Protein AF-A0A2D5AZ85-F1 (afdb_monomer_lite)

pLDDT: mean 84.06, std 20.43, range [27.41, 98.31]

Sequence (233 aa):
MQKIPPALLVLLTIPAAFAKGSVDSAAEDTGILSADHSAYEAVSLAELRRDPGRRLGKRVRFVVQIRSVLEEWNPYLTRFGPGDWLGIEAWPDENYTWNKRVFDNPHSRLFVRRGSRAEFALHKTERYRRFEIHGVTREFFLGEPWIEIENAVALESAVDEGTILHVGRAFSLLRDGRVELAIDQLERAKAAPLPVHARMELERHIVECHHLRDEQEHKRTTGARVSEIRRRL

Structure (mmCIF, N/CA/C/O backbone):
data_AF-A0A2D5AZ85-F1
#
_entry.id   AF-A0A2D5AZ85-F1
#
loop_
_atom_site.group_PDB
_atom_site.id
_atom_site.type_symbol
_atom_site.label_atom_id
_atom_site.label_alt_id
_atom_site.label_comp_id
_atom_site.label_asym_id
_atom_site.label_entity_id
_atom_site.label_seq_id
_atom_site.pdbx_PDB_ins_code
_atom_site.Cartn_x
_atom_site.Cartn_y
_atom_site.Cartn_z
_atom_site.occupancy
_atom_site.B_iso_or_equiv
_atom_site.auth_seq_id
_atom_site.auth_comp_id
_atom_site.auth_asym_id
_atom_site.auth_atom_id
_atom_site.pdbx_PDB_model_num
ATOM 1 N N . MET A 1 1 ? -8.644 75.443 -15.618 1.00 42.12 1 MET A N 1
ATOM 2 C CA . MET A 1 1 ? -8.921 74.357 -14.650 1.00 42.12 1 MET A CA 1
ATOM 3 C C . MET A 1 1 ? -7.974 73.206 -14.991 1.00 42.12 1 MET A C 1
ATOM 5 O O . MET A 1 1 ? -8.106 72.651 -16.069 1.00 42.12 1 MET A O 1
ATOM 9 N N . GLN A 1 2 ? -6.767 73.230 -14.396 1.00 42.72 2 GLN A N 1
ATOM 10 C CA . GLN A 1 2 ? -6.256 72.255 -13.394 1.00 42.72 2 GLN A CA 1
ATOM 11 C C . GLN A 1 2 ? -6.151 70.836 -13.993 1.00 42.72 2 GLN A C 1
ATOM 13 O O . GLN A 1 2 ? -7.181 70.226 -14.222 1.00 42.72 2 GLN A O 1
ATOM 18 N N . LYS A 1 3 ? -4.999 70.257 -14.387 1.00 39.59 3 LYS A N 1
ATOM 19 C CA . LYS A 1 3 ? -3.594 70.269 -13.901 1.00 39.59 3 LYS A CA 1
ATOM 20 C C . LYS A 1 3 ? -3.444 69.911 -12.411 1.00 39.59 3 LYS A C 1
ATOM 22 O O . LYS A 1 3 ? -3.583 70.807 -11.588 1.00 39.59 3 LYS A O 1
ATOM 27 N N . ILE A 1 4 ? -3.081 68.651 -12.118 1.00 37.56 4 ILE A N 1
ATOM 28 C CA . ILE A 1 4 ? -1.874 68.165 -11.385 1.00 37.56 4 ILE A CA 1
ATOM 29 C C . ILE A 1 4 ? -2.086 66.698 -10.888 1.00 37.56 4 ILE A C 1
ATOM 31 O O . ILE A 1 4 ? -3.227 66.335 -10.621 1.00 37.56 4 ILE A O 1
ATOM 35 N N . PRO A 1 5 ? -1.020 65.856 -10.835 1.00 54.84 5 PRO A N 1
ATOM 36 C CA . PRO A 1 5 ? -0.988 64.388 -10.615 1.00 54.84 5 PRO A CA 1
ATOM 37 C C . PRO A 1 5 ? -0.584 64.101 -9.130 1.00 54.84 5 PRO A C 1
ATOM 39 O O . PRO A 1 5 ? -1.016 64.919 -8.317 1.00 54.84 5 PRO A O 1
ATOM 42 N N . PRO A 1 6 ? 0.261 63.128 -8.670 1.00 49.62 6 PRO A N 1
ATOM 43 C CA . PRO A 1 6 ? 0.879 61.888 -9.207 1.00 49.62 6 PRO A CA 1
ATOM 44 C C . PRO A 1 6 ? 0.938 60.693 -8.191 1.00 49.62 6 PRO A C 1
ATOM 46 O O . PRO A 1 6 ? 0.379 60.761 -7.104 1.00 49.62 6 PRO A O 1
ATOM 49 N N . ALA A 1 7 ? 1.750 59.673 -8.532 1.00 34.34 7 ALA A N 1
ATOM 50 C CA . ALA A 1 7 ? 2.526 58.800 -7.624 1.00 34.34 7 ALA A CA 1
ATOM 51 C C . ALA A 1 7 ? 1.758 57.652 -6.917 1.00 34.34 7 ALA A C 1
ATOM 53 O O . ALA A 1 7 ? 0.583 57.765 -6.623 1.00 34.34 7 ALA A O 1
ATOM 54 N N . LEU A 1 8 ? 2.331 56.478 -6.636 1.00 37.34 8 LEU A N 1
ATOM 55 C CA . LEU A 1 8 ? 3.707 56.185 -6.253 1.00 37.34 8 LEU A CA 1
ATOM 56 C C . LEU A 1 8 ? 4.025 54.711 -6.588 1.00 37.34 8 LEU A C 1
ATOM 58 O O . LEU A 1 8 ? 3.346 53.792 -6.136 1.00 37.34 8 LEU A O 1
ATOM 62 N N . LEU A 1 9 ? 5.072 54.508 -7.385 1.00 35.28 9 LEU A N 1
ATOM 63 C CA . LEU A 1 9 ? 5.774 53.242 -7.567 1.00 35.28 9 LEU A CA 1
ATOM 64 C C . LEU A 1 9 ? 6.680 53.055 -6.340 1.00 35.28 9 LEU A C 1
ATOM 66 O O . LEU A 1 9 ? 7.546 53.896 -6.104 1.00 35.28 9 LEU A O 1
ATOM 70 N N . VAL A 1 10 ? 6.502 51.982 -5.570 1.00 35.38 10 VAL A N 1
ATOM 71 C CA . VAL A 1 10 ? 7.470 51.580 -4.539 1.00 35.38 10 VAL A CA 1
ATOM 72 C C . VAL A 1 10 ? 8.050 50.231 -4.939 1.00 35.38 10 VAL A C 1
ATOM 74 O O . VAL A 1 10 ? 7.436 49.184 -4.751 1.00 35.38 10 VAL A O 1
ATOM 77 N N . LEU A 1 11 ? 9.254 50.288 -5.516 1.00 33.12 11 LEU A N 1
ATOM 78 C CA . LEU A 1 11 ? 10.216 49.197 -5.453 1.00 33.12 11 LEU A CA 1
ATOM 79 C C . LEU A 1 11 ? 10.661 49.060 -3.994 1.00 33.12 11 LEU A C 1
ATOM 81 O O . LEU A 1 11 ? 11.237 49.995 -3.440 1.00 33.12 11 LEU A O 1
ATOM 85 N N . LEU A 1 12 ? 10.454 47.889 -3.401 1.00 29.67 12 LEU A N 1
ATOM 86 C CA . LEU A 1 12 ? 11.193 47.476 -2.214 1.00 29.67 12 LEU A CA 1
ATOM 87 C C . LEU A 1 12 ? 12.225 46.428 -2.627 1.00 29.67 12 LEU A C 1
ATOM 89 O O . LEU A 1 12 ? 11.936 45.252 -2.820 1.00 29.67 12 LEU A O 1
ATOM 93 N N . THR A 1 13 ? 13.448 46.920 -2.794 1.00 31.77 13 THR A N 1
ATOM 94 C CA . THR A 1 13 ? 14.704 46.174 -2.714 1.00 31.77 13 THR A CA 1
ATOM 95 C C . THR A 1 13 ? 14.758 45.374 -1.415 1.00 31.77 13 THR A C 1
ATOM 97 O O . THR A 1 13 ? 14.710 45.955 -0.333 1.00 31.77 13 THR A O 1
ATOM 100 N N . ILE A 1 14 ? 14.912 44.054 -1.520 1.00 36.03 14 ILE A N 1
ATOM 101 C CA . ILE A 1 14 ? 15.299 43.194 -0.399 1.00 36.03 14 ILE A CA 1
ATOM 102 C C . ILE A 1 14 ? 16.835 43.175 -0.352 1.00 36.03 14 ILE A C 1
ATOM 104 O O . ILE A 1 14 ? 17.452 42.743 -1.328 1.00 36.03 14 ILE A O 1
ATOM 108 N N . PRO A 1 15 ? 17.485 43.633 0.732 1.00 34.94 15 PRO A N 1
ATOM 109 C CA . PRO A 1 15 ? 18.910 43.413 0.912 1.00 34.94 15 PRO A CA 1
ATOM 110 C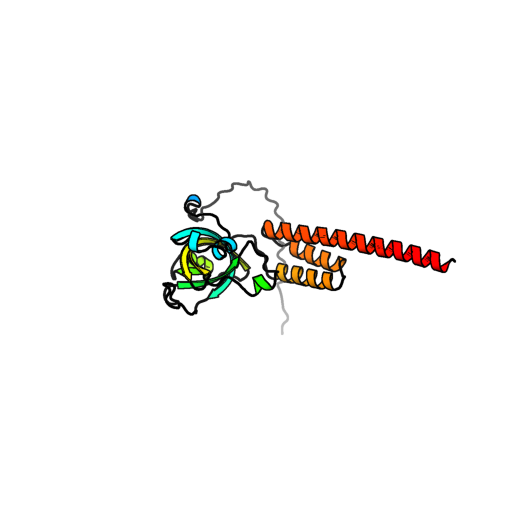 C . PRO A 1 15 ? 19.184 41.948 1.271 1.00 34.94 15 PRO A C 1
ATOM 112 O O . PRO A 1 15 ? 18.570 41.378 2.174 1.00 34.94 15 PRO A O 1
ATOM 115 N N . ALA A 1 16 ? 20.158 41.357 0.581 1.00 37.31 16 ALA A N 1
ATOM 116 C CA . ALA A 1 16 ? 20.827 40.145 1.022 1.00 37.31 16 ALA A CA 1
ATOM 117 C C . ALA A 1 16 ? 21.626 40.459 2.296 1.00 37.31 16 ALA A C 1
ATOM 119 O O . ALA A 1 16 ? 22.606 41.202 2.252 1.00 37.31 16 ALA A O 1
ATOM 120 N N . ALA A 1 17 ? 21.216 39.883 3.424 1.00 33.41 17 ALA A N 1
ATOM 121 C CA . ALA A 1 17 ? 22.013 39.845 4.641 1.00 33.41 17 ALA A CA 1
ATOM 122 C C . ALA A 1 17 ? 22.381 38.388 4.933 1.00 33.41 17 ALA A C 1
ATOM 124 O O . ALA A 1 17 ? 21.582 37.599 5.429 1.00 33.41 17 ALA A O 1
ATOM 125 N N . PHE A 1 18 ? 23.619 38.044 4.582 1.00 34.41 18 PHE A N 1
ATOM 126 C CA . PHE A 1 18 ? 24.328 36.886 5.108 1.00 34.41 18 PHE A CA 1
ATOM 127 C C . PHE A 1 18 ? 24.492 37.089 6.621 1.00 34.41 18 PHE A C 1
ATOM 129 O O . PHE A 1 18 ? 25.240 37.967 7.048 1.00 34.41 18 PHE A O 1
ATOM 136 N N . ALA A 1 19 ? 23.822 36.274 7.431 1.00 35.38 19 ALA A N 1
ATOM 137 C CA . ALA A 1 19 ? 24.095 36.166 8.857 1.00 35.38 19 ALA A CA 1
ATOM 138 C C . ALA A 1 19 ? 24.435 34.708 9.179 1.00 35.38 19 ALA A C 1
ATOM 140 O O . ALA A 1 19 ? 23.575 33.831 9.184 1.00 35.38 19 ALA A O 1
ATOM 141 N N . LYS A 1 20 ? 25.726 34.461 9.427 1.00 33.12 20 LYS A N 1
ATOM 142 C CA . LYS A 1 20 ? 26.209 33.305 10.188 1.00 33.12 20 LYS A CA 1
ATOM 143 C C . LYS A 1 20 ? 25.577 33.380 11.579 1.00 33.12 20 LYS A C 1
ATOM 145 O O . LYS A 1 20 ? 25.858 34.323 12.312 1.00 33.12 20 LYS A O 1
ATOM 150 N N . GLY A 1 21 ? 24.764 32.394 11.933 1.00 28.27 21 GLY A N 1
ATOM 151 C CA . GLY A 1 21 ? 24.168 32.262 13.256 1.00 28.27 21 GLY A CA 1
ATOM 152 C C . GLY A 1 21 ? 24.187 30.804 13.680 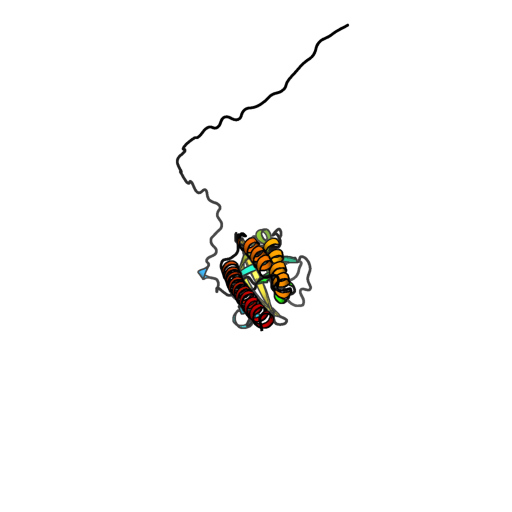1.00 28.27 21 GLY A C 1
ATOM 153 O O . GLY A 1 21 ? 23.631 29.958 12.992 1.00 28.27 21 GLY A O 1
ATOM 154 N N . SER A 1 22 ? 24.914 30.562 14.765 1.00 27.92 22 SER A N 1
ATOM 155 C CA . SER A 1 22 ? 25.115 29.323 15.515 1.00 27.92 22 SER A CA 1
ATOM 156 C C . SER A 1 22 ? 23.924 28.358 15.521 1.00 27.92 22 SER A C 1
ATOM 158 O O . SER A 1 22 ? 22.784 28.757 15.746 1.00 27.92 22 SER A O 1
ATOM 160 N N . VAL A 1 23 ? 24.224 27.075 15.324 1.00 33.31 23 VAL A N 1
ATOM 161 C CA . VAL A 1 23 ? 23.286 25.960 15.464 1.00 33.31 23 VAL A CA 1
ATOM 162 C C . VAL A 1 23 ? 23.158 25.637 16.951 1.00 33.31 23 VAL A C 1
ATOM 164 O O . VAL A 1 23 ? 23.832 24.743 17.448 1.00 33.31 23 VAL A O 1
ATOM 167 N N . ASP A 1 24 ? 22.299 26.363 17.660 1.00 27.41 24 ASP A N 1
ATOM 168 C CA . ASP A 1 24 ? 21.770 25.901 18.944 1.00 27.41 24 ASP A CA 1
ATOM 169 C C . ASP A 1 24 ? 20.403 25.267 18.682 1.00 27.41 24 ASP A C 1
ATOM 171 O O . ASP A 1 24 ? 19.358 25.914 18.644 1.00 27.41 24 ASP A O 1
ATOM 175 N N . SER A 1 25 ? 20.450 23.962 18.411 1.00 33.12 25 SER A N 1
ATOM 176 C CA . SER A 1 25 ? 19.293 23.084 18.260 1.00 33.12 25 SER A CA 1
ATOM 177 C C . SER A 1 25 ? 18.636 22.860 19.624 1.00 33.12 25 SER A C 1
ATOM 179 O O . SER A 1 25 ? 18.828 21.822 20.258 1.00 33.12 25 SER A O 1
ATOM 181 N N . ALA A 1 26 ? 17.834 23.825 20.068 1.00 31.34 26 ALA A N 1
ATOM 182 C CA . ALA A 1 26 ? 16.802 23.586 21.065 1.00 31.34 26 ALA A CA 1
ATOM 183 C C . ALA A 1 26 ? 15.645 22.841 20.380 1.00 31.34 26 ALA A C 1
ATOM 185 O O . ALA A 1 26 ? 14.775 23.435 19.747 1.00 31.34 26 ALA A O 1
ATOM 186 N N . ALA A 1 27 ? 15.691 21.512 20.457 1.00 33.84 27 ALA A N 1
ATOM 187 C CA . ALA A 1 27 ? 14.576 20.648 20.113 1.00 33.84 27 ALA A CA 1
ATOM 188 C C . ALA A 1 27 ? 13.484 20.807 21.182 1.00 33.84 27 ALA A C 1
ATOM 190 O O . ALA A 1 27 ? 13.527 20.162 22.229 1.00 33.84 27 ALA A O 1
ATOM 191 N N . GLU A 1 28 ? 12.521 21.690 20.926 1.00 36.16 28 GLU A N 1
ATOM 192 C CA . GLU A 1 28 ? 11.267 21.742 21.677 1.00 36.16 28 GLU A CA 1
ATOM 193 C C . GLU A 1 28 ? 10.334 20.617 21.208 1.00 36.16 28 GLU A C 1
ATOM 195 O O . GLU A 1 28 ? 9.716 20.657 20.146 1.00 36.16 28 GLU A O 1
ATOM 200 N N . ASP A 1 29 ? 10.333 19.559 22.015 1.00 39.34 29 ASP A N 1
ATOM 201 C CA . ASP A 1 29 ? 9.159 18.874 22.562 1.00 39.34 29 ASP A CA 1
ATOM 202 C C . ASP A 1 29 ? 7.846 18.950 21.754 1.00 39.34 29 ASP A C 1
ATOM 204 O O . ASP A 1 29 ? 7.000 19.826 21.928 1.00 39.34 29 ASP A O 1
ATOM 208 N N . THR A 1 30 ? 7.622 17.928 20.927 1.00 33.56 30 THR A N 1
ATOM 209 C CA . THR A 1 30 ? 6.271 17.435 20.632 1.00 33.56 30 THR A CA 1
ATOM 210 C C . THR A 1 30 ? 6.180 16.014 21.172 1.00 33.56 30 THR A C 1
ATOM 212 O O . THR A 1 30 ? 6.620 15.061 20.531 1.00 33.56 30 THR A O 1
ATOM 215 N N . GLY A 1 31 ? 5.634 15.874 22.381 1.00 33.84 31 GLY A N 1
ATOM 216 C CA . GLY A 1 31 ? 5.380 14.605 23.060 1.00 33.84 31 GLY A CA 1
ATOM 217 C C . GLY A 1 31 ? 4.502 13.636 22.259 1.00 33.84 31 GLY A C 1
ATOM 218 O O . GLY A 1 31 ? 3.300 13.493 22.495 1.00 33.84 31 GLY A O 1
ATOM 219 N N . ILE A 1 32 ? 5.120 12.904 21.336 1.00 43.59 32 ILE A N 1
ATOM 220 C CA . ILE A 1 32 ? 4.626 11.633 20.819 1.00 43.59 32 ILE A CA 1
ATOM 221 C C . ILE A 1 32 ? 5.199 10.578 21.762 1.00 43.59 32 ILE A C 1
ATOM 223 O O . ILE A 1 32 ? 6.365 10.210 21.656 1.00 43.59 32 I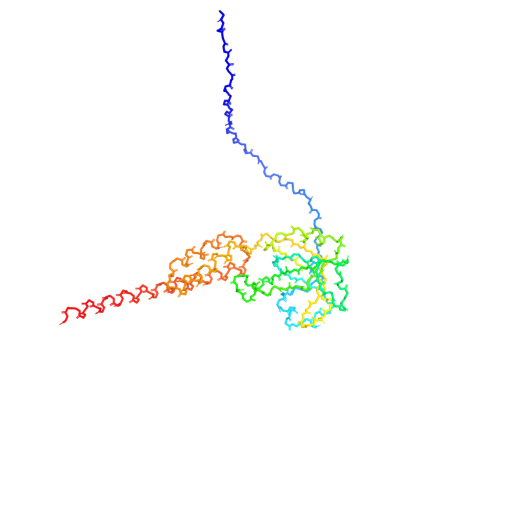LE A O 1
ATOM 227 N N . LEU A 1 33 ? 4.389 10.134 22.729 1.00 44.00 33 LEU A N 1
ATOM 228 C CA . LEU A 1 33 ? 4.695 8.969 23.561 1.00 44.00 33 LEU A CA 1
ATOM 229 C C . LEU A 1 33 ? 5.177 7.848 22.638 1.00 44.00 33 LEU A C 1
ATOM 231 O O . LEU A 1 33 ? 4.407 7.381 21.793 1.00 44.00 33 LEU A O 1
ATOM 235 N N . SER A 1 34 ? 6.442 7.445 22.774 1.00 49.41 34 SER A N 1
ATOM 236 C CA . SER A 1 34 ? 6.930 6.253 22.105 1.00 49.41 34 SER A CA 1
ATOM 237 C C . SER A 1 34 ? 6.077 5.101 22.620 1.00 49.41 34 SER A C 1
ATOM 239 O O . SER A 1 34 ? 6.125 4.734 23.793 1.00 49.41 34 SER A O 1
ATOM 241 N N . ALA A 1 35 ? 5.205 4.573 21.762 1.00 57.75 35 ALA A N 1
ATOM 242 C CA . ALA A 1 35 ? 4.565 3.306 22.057 1.00 57.75 35 ALA A CA 1
ATOM 243 C C . ALA A 1 35 ? 5.691 2.323 22.387 1.00 57.75 35 ALA A C 1
ATOM 245 O O . ALA A 1 35 ? 6.706 2.296 21.685 1.00 57.75 35 ALA A O 1
ATOM 246 N N . ASP A 1 36 ? 5.558 1.572 23.474 1.00 70.94 36 ASP A N 1
ATOM 247 C CA . ASP A 1 36 ? 6.534 0.548 23.809 1.00 70.94 36 ASP A CA 1
ATOM 248 C C . ASP A 1 36 ? 6.507 -0.513 22.701 1.00 70.94 36 ASP A C 1
ATOM 250 O O . ASP A 1 36 ? 5.647 -1.395 22.672 1.00 70.94 36 ASP A O 1
ATOM 254 N N . HIS A 1 37 ? 7.419 -0.382 21.733 1.00 75.00 37 HIS A N 1
ATOM 255 C CA . HIS A 1 37 ? 7.480 -1.242 20.554 1.00 75.00 37 HIS A CA 1
ATOM 256 C C . HIS A 1 37 ? 7.738 -2.701 20.951 1.00 75.00 37 HIS A C 1
ATOM 258 O O . HIS A 1 37 ? 7.438 -3.598 20.164 1.00 75.00 37 HIS A O 1
ATOM 264 N N . SER A 1 38 ? 8.263 -2.949 22.160 1.00 79.94 38 SER A N 1
ATOM 265 C CA . SER A 1 38 ? 8.507 -4.298 22.674 1.00 79.94 38 SER A CA 1
ATOM 266 C C . SER A 1 38 ? 7.215 -5.061 22.989 1.00 79.94 38 SER A C 1
ATOM 268 O O . SER A 1 38 ? 7.212 -6.291 22.961 1.00 79.94 38 SER A O 1
ATOM 270 N N . ALA A 1 39 ? 6.100 -4.354 23.204 1.00 89.25 39 ALA A N 1
ATOM 271 C CA . ALA A 1 39 ? 4.796 -4.957 23.472 1.00 89.25 39 ALA A CA 1
ATOM 272 C C . ALA A 1 39 ? 4.085 -5.492 22.212 1.00 89.25 39 ALA A C 1
ATOM 274 O O . ALA A 1 39 ? 3.037 -6.132 22.335 1.00 89.25 39 ALA A O 1
ATOM 275 N N . TYR A 1 40 ? 4.623 -5.228 21.014 1.00 93.50 40 TYR A N 1
ATOM 276 C CA . TYR A 1 40 ? 4.009 -5.590 19.736 1.00 93.50 40 TYR A CA 1
ATOM 277 C C . TYR A 1 40 ? 4.896 -6.545 18.934 1.00 93.50 40 TYR A C 1
ATOM 279 O O . TYR A 1 40 ? 6.059 -6.260 18.645 1.00 93.50 40 TYR A O 1
ATOM 287 N N . GLU A 1 41 ? 4.317 -7.664 18.497 1.00 94.88 41 GLU A N 1
ATOM 288 C CA . GLU A 1 41 ? 4.967 -8.577 17.557 1.00 94.88 41 GLU A CA 1
ATOM 289 C C . GLU A 1 41 ? 5.081 -7.891 16.185 1.00 94.88 41 GLU A C 1
ATOM 291 O O . GLU A 1 41 ? 4.071 -7.546 15.568 1.00 94.88 41 GLU A O 1
ATOM 296 N N . ALA A 1 42 ? 6.307 -7.677 15.699 1.00 95.12 42 ALA A N 1
ATOM 297 C CA . ALA A 1 42 ? 6.534 -7.146 14.359 1.00 95.12 42 ALA A CA 1
ATOM 298 C C . ALA A 1 42 ? 6.187 -8.205 13.309 1.00 95.12 42 ALA A C 1
ATOM 300 O O . ALA A 1 42 ? 6.770 -9.289 13.299 1.00 95.12 42 ALA A O 1
ATOM 301 N N . VAL A 1 43 ? 5.245 -7.891 12.427 1.00 95.12 43 VAL A N 1
ATOM 302 C CA . VAL A 1 43 ? 4.729 -8.816 11.416 1.00 95.12 43 VAL A CA 1
ATOM 303 C C . VAL A 1 43 ? 4.342 -8.034 10.161 1.00 95.12 43 VAL A C 1
ATOM 305 O O . VAL A 1 43 ? 4.042 -6.849 10.233 1.00 95.12 43 VAL A O 1
ATOM 308 N N . SER A 1 44 ? 4.361 -8.666 8.990 1.00 93.25 44 SER A N 1
ATOM 309 C CA . SER A 1 44 ? 3.796 -8.052 7.778 1.00 93.25 44 SER A CA 1
ATOM 310 C C . SER A 1 44 ? 2.281 -8.259 7.711 1.00 93.25 44 SER A C 1
ATOM 312 O O . SER A 1 44 ? 1.753 -9.249 8.229 1.00 93.25 44 SER A O 1
ATOM 314 N N . LEU A 1 45 ? 1.556 -7.369 7.031 1.00 91.38 45 LEU A N 1
ATOM 315 C CA . LEU A 1 45 ? 0.107 -7.532 6.896 1.00 91.38 45 LEU A CA 1
ATOM 316 C C . LEU A 1 45 ? -0.245 -8.776 6.053 1.00 91.38 45 LEU A C 1
ATOM 318 O O . LEU A 1 45 ? -1.214 -9.475 6.333 1.00 91.38 45 LEU A O 1
ATOM 322 N N . ALA A 1 46 ? 0.571 -9.130 5.066 1.00 89.00 46 ALA A N 1
ATOM 323 C CA . ALA A 1 46 ? 0.436 -10.333 4.255 1.00 89.00 46 ALA A CA 1
ATOM 324 C C . ALA A 1 46 ? 0.676 -11.599 5.075 1.00 89.00 46 ALA A C 1
ATOM 326 O O . ALA A 1 46 ? 0.000 -12.603 4.854 1.00 89.00 46 ALA A O 1
ATOM 327 N N . GLU A 1 47 ? 1.610 -11.578 6.027 1.00 91.00 47 GLU A N 1
ATOM 328 C CA . GLU A 1 47 ? 1.797 -12.705 6.937 1.00 91.00 47 GLU A CA 1
ATOM 329 C C . GLU A 1 47 ? 0.620 -12.844 7.910 1.00 91.00 47 GLU A C 1
ATOM 331 O O . GLU A 1 47 ? 0.150 -13.962 8.121 1.00 91.00 47 GLU A O 1
ATOM 336 N N . LEU A 1 48 ? 0.088 -11.730 8.425 1.00 91.62 48 LEU A N 1
ATOM 337 C CA . LEU A 1 48 ? -1.151 -11.724 9.209 1.00 91.62 48 LEU A CA 1
ATOM 338 C C . LEU A 1 48 ? -2.327 -12.328 8.438 1.00 91.62 48 LEU A C 1
ATOM 340 O O . LEU A 1 48 ? -3.095 -13.097 9.003 1.00 91.62 48 LEU A O 1
ATOM 344 N N . ARG A 1 49 ? -2.455 -12.022 7.144 1.00 90.00 49 ARG A N 1
ATOM 345 C CA . ARG A 1 49 ? -3.513 -12.579 6.286 1.00 90.00 49 ARG A CA 1
ATOM 346 C C . ARG A 1 49 ? -3.310 -14.053 5.953 1.00 90.00 49 ARG A C 1
ATOM 348 O O . ARG A 1 49 ? -4.283 -14.772 5.766 1.00 90.00 49 ARG A O 1
ATOM 355 N N . ARG A 1 50 ? -2.058 -14.508 5.859 1.00 90.69 50 ARG A N 1
ATOM 356 C CA . ARG A 1 50 ? -1.738 -15.906 5.542 1.00 90.69 50 ARG A CA 1
ATOM 357 C C . ARG A 1 50 ? -2.093 -16.850 6.689 1.00 90.69 50 ARG A C 1
ATOM 359 O O . ARG A 1 50 ? -2.552 -17.956 6.428 1.00 90.69 50 ARG A O 1
ATOM 366 N N . ASP A 1 51 ? -1.857 -16.423 7.927 1.00 89.75 51 ASP A N 1
ATOM 367 C CA . ASP A 1 51 ? -2.155 -17.206 9.131 1.00 89.75 51 ASP A CA 1
ATOM 368 C C . ASP A 1 51 ? -2.678 -16.304 10.268 1.00 89.75 51 ASP A C 1
ATOM 370 O O . ASP A 1 51 ? -1.960 -15.994 11.228 1.00 89.75 51 ASP A O 1
ATOM 374 N N . PRO A 1 52 ? -3.935 -15.841 10.157 1.00 88.75 52 PRO A N 1
ATOM 375 C CA . PRO A 1 52 ? -4.530 -14.931 11.133 1.00 88.75 52 PRO A CA 1
ATOM 376 C C . PRO A 1 52 ? -4.800 -15.613 12.479 1.00 88.75 52 PRO A C 1
ATOM 378 O O . PRO A 1 52 ? -4.712 -14.972 13.527 1.00 88.75 52 PRO A O 1
ATOM 381 N N . GLY A 1 53 ? -5.068 -16.925 12.476 1.00 90.50 53 GLY A N 1
ATOM 382 C CA . GLY A 1 53 ? -5.345 -17.700 13.687 1.00 90.50 53 GLY A CA 1
ATOM 383 C C . GLY A 1 53 ? -4.165 -17.720 14.660 1.00 90.50 53 GLY A C 1
ATOM 384 O O . GLY A 1 53 ? -4.355 -17.559 15.865 1.00 90.50 53 GLY A O 1
ATOM 385 N N . ARG A 1 54 ? -2.929 -17.804 14.151 1.00 92.69 54 ARG A N 1
ATOM 386 C CA . ARG A 1 54 ? -1.698 -17.790 14.966 1.00 92.69 54 ARG A CA 1
ATOM 387 C C . ARG A 1 54 ? -1.493 -16.505 15.778 1.00 92.69 54 ARG A C 1
ATOM 389 O O . ARG A 1 54 ? -0.686 -16.484 16.720 1.00 92.69 54 ARG A O 1
ATOM 396 N N . ARG A 1 55 ? -2.182 -15.425 15.403 1.00 93.00 55 ARG A N 1
ATOM 397 C CA . ARG A 1 55 ? -2.041 -14.088 15.996 1.00 93.00 55 ARG A CA 1
ATOM 398 C C . ARG A 1 55 ? -3.324 -13.556 16.613 1.00 93.00 55 ARG A C 1
ATOM 400 O O . ARG A 1 55 ? -3.337 -12.418 17.072 1.00 93.00 55 ARG A O 1
ATOM 407 N N . LEU A 1 56 ? -4.362 -14.384 16.709 1.00 94.50 56 LEU A N 1
ATOM 408 C CA . LEU A 1 56 ? -5.588 -14.028 17.407 1.00 94.50 56 LEU A CA 1
ATOM 409 C C . LEU A 1 56 ? -5.288 -13.636 18.865 1.00 94.50 56 LEU A C 1
ATOM 411 O O . LEU A 1 56 ? -4.570 -14.333 19.580 1.00 94.50 56 LEU A O 1
ATOM 415 N N . GLY A 1 57 ? -5.808 -12.486 19.285 1.00 94.81 57 GLY A N 1
ATOM 416 C CA . GLY A 1 57 ? -5.580 -11.892 20.601 1.00 94.81 57 GLY A CA 1
ATOM 417 C C . GLY A 1 57 ? -4.208 -11.238 20.795 1.00 94.81 57 GLY A C 1
ATOM 418 O O . GLY A 1 57 ? -3.997 -10.597 21.824 1.00 94.81 57 GLY A O 1
ATOM 419 N N . LYS A 1 58 ? -3.279 -11.354 19.836 1.00 95.38 58 LYS A N 1
ATOM 420 C CA . LYS A 1 58 ? -1.934 -10.781 19.955 1.00 95.38 58 LYS A CA 1
ATOM 421 C C . LYS A 1 58 ? -1.882 -9.334 19.486 1.00 95.38 58 LYS A C 1
ATOM 423 O O . LYS A 1 58 ? -2.527 -8.954 18.504 1.00 95.38 58 LYS A O 1
ATOM 428 N N . ARG A 1 59 ? -1.043 -8.564 20.177 1.00 96.81 59 ARG A N 1
ATOM 429 C CA . ARG A 1 59 ? -0.597 -7.232 19.776 1.00 96.81 59 ARG A CA 1
ATOM 430 C C . ARG A 1 59 ? 0.448 -7.340 18.683 1.00 96.81 59 ARG A C 1
ATOM 432 O O . ARG A 1 59 ? 1.447 -8.037 18.839 1.00 96.81 59 ARG A O 1
ATOM 439 N N . VAL A 1 60 ? 0.202 -6.650 17.584 1.00 96.19 60 VAL A N 1
ATOM 440 C CA . VAL A 1 60 ? 1.001 -6.702 16.367 1.00 96.19 60 VAL A CA 1
ATOM 441 C C . VAL A 1 60 ? 1.336 -5.297 15.899 1.00 96.19 60 VAL A C 1
ATOM 443 O O . VAL A 1 60 ? 0.541 -4.371 16.072 1.00 96.19 60 VAL A O 1
ATOM 446 N N . ARG A 1 61 ? 2.509 -5.149 15.287 1.00 96.69 61 ARG A N 1
ATOM 447 C CA . ARG A 1 61 ? 2.874 -3.943 14.547 1.00 96.69 61 ARG A CA 1
ATOM 448 C C . ARG A 1 61 ? 3.235 -4.287 13.114 1.00 96.69 61 ARG A C 1
ATOM 450 O O . ARG A 1 61 ? 3.967 -5.246 12.875 1.00 96.69 61 ARG A O 1
ATOM 457 N N . PHE A 1 62 ? 2.709 -3.508 12.182 1.00 96.12 62 PHE A N 1
ATOM 458 C CA . PHE A 1 62 ? 2.898 -3.695 10.748 1.00 96.12 62 PHE A CA 1
ATOM 459 C C . PHE A 1 62 ? 2.777 -2.352 10.032 1.00 96.12 62 PHE A C 1
ATOM 461 O O . PHE A 1 62 ? 2.220 -1.400 10.573 1.00 96.12 62 PHE A O 1
ATOM 468 N N . VAL A 1 63 ? 3.302 -2.264 8.815 1.00 95.88 63 VAL A N 1
ATOM 469 C CA . VAL A 1 63 ? 3.255 -1.035 8.017 1.00 95.88 63 VAL A CA 1
ATOM 470 C C . VAL A 1 63 ? 2.225 -1.185 6.906 1.00 95.88 63 VAL A C 1
ATOM 472 O O . VAL A 1 63 ? 2.074 -2.265 6.329 1.00 95.88 63 VAL A O 1
ATOM 475 N N . VAL A 1 64 ? 1.506 -0.103 6.613 1.00 95.69 64 VAL A N 1
ATOM 476 C CA . VAL A 1 64 ? 0.518 -0.043 5.530 1.00 95.69 64 VAL A CA 1
ATOM 477 C C . VAL A 1 64 ? 0.566 1.288 4.794 1.00 95.69 64 VAL A C 1
ATOM 479 O O . VAL A 1 64 ? 1.038 2.292 5.330 1.00 95.69 64 VAL A O 1
ATOM 482 N N . GLN A 1 65 ? -0.007 1.314 3.593 1.00 95.06 65 GLN A N 1
ATOM 483 C CA . GLN A 1 65 ? -0.369 2.544 2.893 1.00 95.06 65 GLN A CA 1
ATOM 484 C C . GLN A 1 65 ? -1.884 2.690 2.808 1.00 95.06 65 GLN A C 1
ATOM 486 O O . GLN A 1 65 ? -2.570 1.780 2.349 1.00 95.06 65 GLN A O 1
ATOM 491 N N . ILE A 1 66 ? -2.418 3.837 3.215 1.00 95.19 66 ILE A N 1
ATOM 492 C CA . ILE A 1 66 ? -3.864 4.059 3.255 1.00 95.19 66 ILE A CA 1
ATOM 493 C C . ILE A 1 66 ? -4.431 4.192 1.842 1.00 95.19 66 ILE A C 1
ATOM 495 O O . ILE A 1 66 ? -3.931 4.960 1.023 1.00 95.19 66 ILE A O 1
ATOM 499 N N . ARG A 1 67 ? -5.509 3.462 1.553 1.00 94.88 67 ARG A N 1
ATOM 500 C CA . ARG A 1 67 ? -6.321 3.656 0.347 1.00 94.88 67 ARG A CA 1
ATOM 501 C C . ARG A 1 67 ? -7.456 4.628 0.625 1.00 94.88 67 ARG A C 1
ATOM 503 O O . ARG A 1 67 ? -7.635 5.583 -0.126 1.00 94.88 67 ARG A O 1
ATOM 510 N N . SER A 1 68 ? -8.229 4.345 1.665 1.00 94.12 68 SER A N 1
ATOM 511 C CA . SER A 1 68 ? -9.430 5.099 2.005 1.00 94.12 68 SER A CA 1
ATOM 512 C C . SER A 1 68 ? -9.888 4.798 3.422 1.00 94.12 68 SER A C 1
ATOM 514 O O . SER A 1 68 ? -9.604 3.745 3.992 1.00 94.12 68 SER A O 1
ATOM 516 N N . VAL A 1 69 ? -10.647 5.739 3.960 1.00 93.75 69 VAL A N 1
ATOM 517 C CA . VAL A 1 69 ? -11.411 5.589 5.191 1.00 93.75 69 VAL A CA 1
ATOM 518 C C . VAL A 1 69 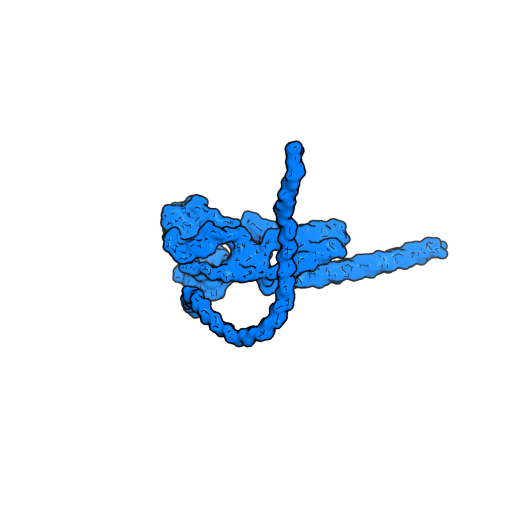? -12.824 5.125 4.822 1.00 93.75 69 VAL A C 1
ATOM 520 O O . VAL A 1 69 ? -13.402 5.621 3.856 1.00 93.75 69 VAL A O 1
ATOM 523 N N . LEU A 1 70 ? -13.368 4.167 5.570 1.00 91.88 70 LEU A N 1
ATOM 524 C CA . LEU A 1 70 ? -14.721 3.637 5.413 1.00 91.88 70 LEU A CA 1
ATOM 525 C C . LEU A 1 70 ? -15.565 4.056 6.612 1.00 91.88 70 LEU A C 1
ATOM 527 O O . LEU A 1 70 ? -15.358 3.576 7.726 1.00 91.88 70 LEU A O 1
ATOM 531 N N . GLU A 1 71 ? -16.534 4.934 6.381 1.00 90.38 71 GLU A N 1
ATOM 532 C CA . GLU A 1 71 ? -17.518 5.307 7.404 1.00 90.38 71 GLU A CA 1
ATOM 533 C C . GLU A 1 71 ? -18.644 4.278 7.522 1.00 90.38 71 GLU A C 1
ATOM 535 O O . GLU A 1 71 ? -19.175 4.064 8.610 1.00 90.38 71 GLU A O 1
ATOM 540 N N . GLU A 1 72 ? -18.954 3.603 6.415 1.00 88.19 72 GLU A N 1
ATOM 541 C CA . GLU A 1 72 ? -20.009 2.605 6.315 1.00 88.19 72 GLU A CA 1
ATOM 542 C C . GLU A 1 72 ? -19.454 1.291 5.757 1.00 88.19 72 GLU A C 1
ATOM 544 O O . GLU A 1 72 ? -18.709 1.263 4.776 1.00 88.19 72 GLU A O 1
ATOM 549 N N . TRP A 1 73 ? -19.819 0.182 6.393 1.00 88.50 73 TRP A N 1
ATOM 550 C CA . TRP A 1 73 ? -19.555 -1.178 5.928 1.00 88.50 73 TRP A CA 1
ATOM 551 C C . TRP A 1 73 ? -20.560 -2.127 6.577 1.00 88.50 73 TRP A C 1
ATOM 553 O O . TRP A 1 73 ? -21.244 -1.770 7.534 1.00 88.50 73 TRP A O 1
ATOM 563 N N . ASN A 1 74 ? -20.640 -3.359 6.077 1.00 85.88 74 ASN A N 1
ATOM 564 C CA . ASN A 1 74 ? -21.410 -4.404 6.740 1.00 85.88 74 ASN A CA 1
ATOM 565 C C . ASN A 1 74 ? -20.596 -4.964 7.925 1.00 85.88 74 ASN A C 1
ATOM 567 O O . ASN A 1 74 ? -19.583 -5.628 7.680 1.00 85.88 74 ASN A O 1
ATOM 571 N N . PRO A 1 75 ? -21.002 -4.727 9.189 1.00 81.44 75 PRO A N 1
ATOM 572 C CA . PRO A 1 75 ? -20.270 -5.222 10.353 1.00 81.44 75 PRO A CA 1
ATOM 573 C C . PRO A 1 75 ? -20.460 -6.729 10.576 1.00 81.44 75 PRO A C 1
ATOM 575 O O . PRO A 1 75 ? -19.755 -7.321 11.395 1.00 81.44 75 PRO A O 1
ATOM 578 N N . TYR A 1 76 ? -21.390 -7.364 9.853 1.00 84.06 76 TYR A N 1
ATOM 579 C CA . TYR A 1 76 ? -21.815 -8.745 10.070 1.00 84.06 76 TYR A CA 1
ATOM 580 C C . TYR A 1 76 ? -22.178 -8.988 11.549 1.00 84.06 76 TYR A C 1
ATOM 582 O O . TYR A 1 76 ? -22.887 -8.183 12.146 1.00 84.06 76 TYR A O 1
ATOM 590 N N . LEU A 1 77 ? -21.709 -10.095 12.133 1.00 80.25 77 LEU A N 1
ATOM 591 C CA . LEU A 1 77 ? -21.868 -10.441 13.552 1.00 80.25 77 LEU A CA 1
ATOM 592 C C . LEU A 1 77 ? -20.604 -10.128 14.375 1.00 80.25 77 LEU A C 1
ATOM 594 O O . LEU A 1 77 ? -20.389 -10.730 15.424 1.00 80.25 77 LEU A O 1
ATOM 598 N N . THR A 1 78 ? -19.743 -9.235 13.882 1.00 85.81 78 THR A N 1
ATOM 599 C CA . THR A 1 78 ? -18.492 -8.868 14.564 1.00 85.81 78 THR A CA 1
ATOM 600 C C . THR A 1 78 ? -18.716 -7.744 15.569 1.00 85.81 78 THR A C 1
ATOM 602 O O . THR A 1 78 ? -19.734 -7.047 15.541 1.00 85.81 78 THR A O 1
ATOM 605 N N . ARG A 1 79 ? -17.725 -7.494 16.428 1.00 90.19 79 ARG A N 1
ATOM 606 C CA . ARG A 1 79 ? -17.755 -6.342 17.343 1.00 90.19 79 ARG A CA 1
ATOM 607 C C . ARG A 1 79 ? -17.575 -4.977 16.664 1.00 90.19 79 ARG A C 1
ATOM 609 O O . ARG A 1 79 ? -17.723 -3.947 17.323 1.00 90.19 79 ARG A O 1
ATOM 616 N N . PHE A 1 80 ? -17.181 -4.950 15.392 1.00 92.88 80 PHE A N 1
ATOM 617 C CA . PHE A 1 80 ? -16.750 -3.741 14.691 1.00 92.88 80 PHE A CA 1
ATOM 618 C C . PHE A 1 80 ? -17.919 -3.064 13.971 1.00 92.88 80 PHE A C 1
ATOM 620 O O . PHE A 1 80 ? -18.000 -3.050 12.742 1.00 92.88 80 PHE A O 1
ATOM 627 N N . GLY A 1 81 ? -18.846 -2.517 14.760 1.00 93.19 81 GLY A N 1
ATOM 628 C CA . GLY A 1 81 ? -19.993 -1.756 14.263 1.00 93.19 81 GLY A CA 1
ATOM 629 C C . GLY A 1 81 ? -19.616 -0.341 13.793 1.00 93.19 81 GLY A C 1
ATOM 630 O O . GLY A 1 81 ? -18.841 0.328 14.480 1.00 93.19 81 GLY A O 1
ATOM 631 N N . PRO A 1 82 ? -20.202 0.173 12.692 1.00 93.31 82 PRO A N 1
ATOM 632 C CA . PRO A 1 82 ? -19.877 1.501 12.149 1.00 93.31 82 PRO A CA 1
ATOM 633 C C . PRO A 1 82 ? -20.218 2.677 13.082 1.00 93.31 82 PRO A C 1
ATOM 635 O O . PRO A 1 82 ? -19.699 3.780 12.903 1.00 93.31 82 PRO A O 1
ATOM 638 N N . GLY A 1 83 ? -21.057 2.446 14.101 1.00 93.62 83 GLY A N 1
ATOM 639 C CA . GLY A 1 83 ? -21.376 3.441 15.129 1.00 93.62 83 GLY A CA 1
ATOM 640 C C . GLY A 1 83 ? -20.221 3.736 16.092 1.00 93.62 83 GLY A C 1
ATOM 641 O O . GLY A 1 83 ? -20.039 4.886 16.476 1.00 93.62 83 GLY A O 1
ATOM 642 N N . ASP A 1 84 ? -19.411 2.731 16.436 1.00 95.75 84 ASP A N 1
ATOM 643 C CA . ASP A 1 84 ? -18.319 2.859 17.420 1.00 95.75 84 ASP A CA 1
ATOM 644 C C . ASP A 1 84 ? -16.926 2.846 16.777 1.00 95.75 84 ASP A C 1
ATOM 646 O O . ASP A 1 84 ? -15.927 3.229 17.397 1.00 95.75 84 ASP A O 1
ATOM 650 N N . TRP A 1 85 ? -16.851 2.390 15.531 1.00 96.25 85 TRP A N 1
ATOM 651 C CA . TRP A 1 85 ? -15.612 2.163 14.806 1.00 96.25 85 TRP A CA 1
ATOM 652 C C . TRP A 1 85 ? -15.602 2.943 13.498 1.00 96.25 85 TRP A C 1
ATOM 654 O O . TRP A 1 85 ? -16.645 3.333 12.976 1.00 96.25 85 TRP A O 1
ATOM 664 N N . LEU A 1 86 ? -14.409 3.110 12.945 1.00 95.00 86 LEU A N 1
ATOM 665 C CA . LEU A 1 86 ? -14.148 3.576 11.593 1.00 95.00 86 LEU A CA 1
ATOM 666 C C . LEU A 1 86 ? -13.328 2.500 10.874 1.00 95.00 86 LEU A C 1
ATOM 668 O O . LEU A 1 86 ? -12.332 2.014 11.418 1.00 95.00 86 LEU A O 1
ATOM 672 N N . GLY A 1 87 ? -13.756 2.102 9.679 1.00 94.94 87 GLY A N 1
ATOM 673 C CA . GLY A 1 87 ? -13.044 1.129 8.862 1.00 94.94 87 GLY A CA 1
ATOM 674 C C . GLY A 1 87 ? -11.916 1.801 8.089 1.00 94.94 87 GLY A C 1
ATOM 675 O O . GLY A 1 87 ? -12.036 2.944 7.655 1.00 94.94 87 GLY A O 1
ATOM 676 N N . ILE A 1 88 ? -10.812 1.094 7.898 1.00 96.00 88 ILE A N 1
ATOM 677 C CA . ILE A 1 88 ? -9.660 1.571 7.142 1.00 96.00 88 ILE A CA 1
ATOM 678 C C . ILE A 1 88 ? -9.350 0.551 6.053 1.00 96.00 88 ILE A C 1
ATOM 680 O O . ILE A 1 88 ? -9.143 -0.634 6.326 1.00 96.00 88 ILE A O 1
ATOM 684 N N . GLU A 1 89 ? -9.302 1.028 4.811 1.00 94.69 89 GLU A N 1
ATOM 685 C CA . GLU A 1 89 ? -8.736 0.271 3.705 1.00 94.69 89 GLU A CA 1
ATOM 686 C C . GLU A 1 89 ? -7.294 0.678 3.484 1.00 94.69 89 GLU A C 1
ATOM 688 O O . GLU A 1 89 ? -6.977 1.860 3.324 1.00 94.69 89 GLU A O 1
ATOM 693 N N . ALA A 1 90 ? -6.416 -0.313 3.424 1.00 95.12 90 ALA A N 1
ATOM 694 C CA . ALA A 1 90 ? -5.002 -0.080 3.234 1.00 95.12 90 ALA A CA 1
ATOM 695 C C . ALA A 1 90 ? -4.358 -1.177 2.389 1.00 95.12 90 ALA A C 1
ATOM 697 O O . ALA A 1 90 ? -4.799 -2.329 2.373 1.00 95.12 90 ALA A O 1
ATOM 698 N N . TRP A 1 91 ? -3.288 -0.820 1.691 1.00 94.31 91 TRP A N 1
ATOM 699 C CA . TRP A 1 91 ? -2.420 -1.787 1.048 1.00 94.31 91 TRP A CA 1
ATOM 700 C C . TRP A 1 91 ? -1.310 -2.229 2.010 1.00 94.31 91 TRP A C 1
ATOM 702 O O . TRP A 1 91 ? -0.760 -1.394 2.735 1.00 94.31 91 TRP A O 1
ATOM 712 N N . PRO A 1 92 ? -0.976 -3.529 2.019 1.00 92.06 92 PRO A N 1
ATOM 713 C CA . PRO A 1 92 ? 0.214 -4.036 2.695 1.00 92.06 92 PRO A CA 1
ATOM 714 C C . PRO A 1 92 ? 1.486 -3.364 2.171 1.00 92.06 92 PRO A C 1
ATOM 716 O O . PRO A 1 92 ? 1.652 -3.255 0.960 1.00 92.06 92 PRO A O 1
ATOM 719 N N . ASP A 1 93 ? 2.393 -2.978 3.066 1.00 90.75 93 ASP A N 1
ATOM 720 C CA . ASP A 1 93 ? 3.655 -2.316 2.708 1.00 90.75 93 ASP A CA 1
ATOM 721 C C . ASP A 1 93 ? 4.612 -3.233 1.935 1.00 90.75 93 ASP A C 1
ATOM 723 O O . ASP A 1 93 ? 5.301 -2.804 1.022 1.00 90.75 93 ASP A O 1
ATOM 727 N N . GLU A 1 94 ? 4.615 -4.528 2.243 1.00 85.56 94 GLU A N 1
ATOM 728 C CA . GLU A 1 94 ? 5.437 -5.524 1.552 1.00 85.56 94 GLU A CA 1
ATOM 729 C C . GLU A 1 94 ? 5.002 -5.811 0.109 1.00 85.56 94 GLU A C 1
ATOM 731 O O . GLU A 1 94 ? 5.719 -6.499 -0.619 1.00 85.56 94 GLU A O 1
ATOM 736 N N . ASN A 1 95 ? 3.825 -5.332 -0.310 1.00 80.31 95 ASN A N 1
ATOM 737 C CA . ASN A 1 95 ? 3.362 -5.499 -1.678 1.00 80.31 95 ASN A CA 1
ATOM 738 C C . ASN A 1 95 ? 3.326 -4.160 -2.404 1.00 80.31 95 ASN A C 1
ATOM 740 O O . ASN A 1 95 ? 2.719 -3.191 -1.957 1.00 80.31 95 ASN A O 1
ATOM 744 N N . TYR A 1 96 ? 3.882 -4.149 -3.607 1.00 79.38 96 TYR A N 1
ATOM 745 C CA . TYR A 1 96 ? 3.905 -2.950 -4.422 1.00 79.38 96 TYR A CA 1
ATOM 746 C C . TYR A 1 96 ? 2.507 -2.559 -4.898 1.00 79.38 96 TYR A C 1
ATOM 748 O O . TYR A 1 96 ? 1.803 -3.343 -5.541 1.00 79.38 96 TYR A O 1
ATOM 756 N N . THR A 1 97 ? 2.139 -1.304 -4.664 1.00 80.69 97 THR A N 1
ATOM 757 C CA . THR A 1 97 ? 0.870 -0.728 -5.123 1.00 80.69 97 THR A CA 1
ATOM 758 C C . THR A 1 97 ? 0.774 -0.644 -6.649 1.00 80.69 97 THR A C 1
ATOM 760 O O . THR A 1 97 ? -0.327 -0.621 -7.181 1.00 80.69 97 THR A O 1
ATOM 763 N N . TRP A 1 98 ? 1.885 -0.693 -7.392 1.00 88.38 98 TRP A N 1
ATOM 764 C CA . TRP A 1 98 ? 1.854 -0.782 -8.861 1.00 88.38 98 TRP A CA 1
ATOM 765 C C . TRP A 1 98 ? 1.554 -2.190 -9.402 1.00 88.38 98 TRP A C 1
ATOM 767 O O . TRP A 1 98 ? 1.386 -2.369 -10.611 1.00 88.38 98 TRP A O 1
ATOM 777 N N . ASN A 1 99 ? 1.447 -3.210 -8.545 1.00 85.75 99 ASN A N 1
ATOM 778 C CA . ASN A 1 99 ? 0.899 -4.499 -8.952 1.00 85.75 99 ASN A CA 1
ATOM 779 C C . ASN A 1 99 ? -0.633 -4.416 -8.986 1.00 85.75 99 ASN A C 1
ATOM 781 O O . ASN A 1 99 ? -1.275 -4.342 -7.940 1.00 85.75 99 ASN A O 1
ATOM 785 N N . LYS A 1 100 ? -1.229 -4.511 -10.181 1.00 86.25 100 LYS A N 1
ATOM 786 C CA . LYS A 1 100 ? -2.685 -4.394 -10.373 1.00 86.25 100 LYS A CA 1
ATOM 787 C C . LYS A 1 100 ? -3.503 -5.300 -9.440 1.00 86.25 100 LYS A C 1
ATOM 789 O O . LYS A 1 100 ? -4.496 -4.854 -8.881 1.00 86.25 100 LYS A O 1
ATOM 794 N N . ARG A 1 101 ? -3.079 -6.553 -9.228 1.00 88.06 101 ARG A N 1
ATOM 795 C CA . ARG A 1 101 ? -3.803 -7.506 -8.365 1.00 88.06 101 ARG A CA 1
ATOM 796 C C . ARG A 1 101 ? -3.840 -7.044 -6.908 1.00 88.06 101 ARG A C 1
ATOM 798 O O . ARG A 1 101 ? -4.831 -7.269 -6.225 1.00 88.06 101 ARG A O 1
ATOM 805 N N . VAL A 1 102 ? -2.748 -6.451 -6.434 1.00 85.88 102 VAL A N 1
ATOM 806 C CA . VAL A 1 102 ? -2.636 -5.912 -5.071 1.00 85.88 102 VAL A CA 1
ATOM 807 C C . VAL A 1 102 ? -3.415 -4.606 -4.967 1.00 85.88 102 VAL A C 1
ATOM 809 O O . VAL A 1 102 ? -4.183 -4.423 -4.027 1.00 85.88 102 VAL A O 1
ATOM 812 N N . PHE A 1 103 ? -3.255 -3.726 -5.955 1.00 88.44 103 PHE A N 1
ATOM 813 C CA . PHE A 1 103 ? -3.912 -2.426 -6.001 1.00 88.44 103 PHE A CA 1
ATOM 814 C C . PHE A 1 103 ? -5.438 -2.538 -5.941 1.00 88.44 103 PHE A C 1
ATOM 816 O O . PHE A 1 103 ? -6.078 -1.824 -5.169 1.00 88.44 103 PHE A O 1
ATOM 823 N N . ASP A 1 104 ? -5.999 -3.472 -6.713 1.00 89.81 104 ASP A N 1
ATOM 824 C CA . ASP A 1 104 ? -7.442 -3.703 -6.815 1.00 89.81 104 ASP A CA 1
ATOM 825 C C . ASP A 1 104 ? -8.033 -4.430 -5.596 1.00 89.81 104 ASP A C 1
ATOM 827 O O . ASP A 1 104 ? -9.252 -4.456 -5.437 1.00 89.81 104 ASP A O 1
ATOM 831 N N . ASN A 1 105 ? -7.196 -5.024 -4.739 1.00 88.94 105 ASN A N 1
ATOM 832 C CA . ASN A 1 105 ? -7.625 -5.795 -3.571 1.00 88.94 105 ASN A CA 1
ATOM 833 C C . ASN A 1 105 ? -6.945 -5.297 -2.279 1.00 88.94 105 ASN A C 1
ATOM 835 O O . ASN A 1 105 ? -6.131 -6.020 -1.687 1.00 88.94 105 ASN A O 1
ATOM 839 N N . PRO A 1 106 ? -7.241 -4.057 -1.845 1.00 89.75 106 PRO A N 1
ATOM 840 C CA . PRO A 1 106 ? -6.767 -3.541 -0.567 1.00 89.75 106 PRO A CA 1
ATOM 841 C C . PRO A 1 106 ? -7.336 -4.364 0.590 1.00 89.75 106 PRO A C 1
ATOM 843 O O . PRO A 1 106 ? -8.406 -4.967 0.503 1.00 89.75 106 PRO A O 1
ATOM 846 N N . HIS A 1 107 ? -6.636 -4.354 1.714 1.00 84.38 107 HIS A N 1
ATOM 847 C CA . HIS A 1 107 ? -7.143 -4.947 2.936 1.00 84.38 107 HIS A CA 1
ATOM 848 C C . HIS A 1 107 ? -8.110 -3.973 3.619 1.00 84.38 107 HIS A C 1
ATOM 850 O O . HIS A 1 107 ? -7.747 -2.832 3.881 1.00 84.38 107 HIS A O 1
ATOM 856 N N . SER A 1 108 ? -9.333 -4.423 3.900 1.00 79.69 108 SER A N 1
ATOM 857 C CA . SER A 1 108 ? -10.459 -3.592 4.359 1.00 79.69 108 SER A CA 1
ATOM 858 C C . SER A 1 108 ? -11.005 -4.005 5.733 1.00 79.69 108 SER A C 1
ATOM 860 O O . SER A 1 108 ? -12.184 -3.802 6.026 1.00 79.69 108 SER A O 1
ATOM 862 N N . ARG A 1 109 ? -10.179 -4.657 6.564 1.00 90.62 109 ARG A N 1
ATOM 863 C CA . ARG A 1 109 ? -10.555 -5.195 7.891 1.00 90.62 109 ARG A CA 1
ATOM 864 C C . ARG A 1 109 ? -9.684 -4.649 9.024 1.00 90.62 109 ARG A C 1
ATOM 866 O O . ARG A 1 109 ? -9.384 -5.340 9.996 1.00 90.62 109 ARG A O 1
ATOM 873 N N . LEU A 1 110 ? -9.302 -3.385 8.887 1.00 95.69 110 LEU A N 1
ATOM 874 C CA . LEU A 1 110 ? -8.635 -2.609 9.920 1.00 95.69 110 LEU A CA 1
ATOM 875 C C . LEU A 1 110 ? -9.647 -1.627 10.506 1.00 95.69 110 LEU A C 1
ATOM 877 O O . LEU A 1 110 ? -10.324 -0.928 9.755 1.00 95.69 110 LEU A O 1
ATOM 881 N N . PHE A 1 111 ? -9.752 -1.567 11.827 1.00 96.81 111 PHE A N 1
ATOM 882 C CA . PHE A 1 111 ? -10.788 -0.794 12.500 1.00 96.81 111 PHE A CA 1
ATOM 883 C C . PHE A 1 111 ? -10.189 0.053 13.601 1.00 96.81 111 PHE A C 1
ATOM 885 O O . PHE A 1 111 ? -9.504 -0.457 14.483 1.00 96.81 111 PHE A O 1
ATOM 892 N N . VAL A 1 112 ? -10.487 1.343 13.585 1.00 97.06 112 VAL A N 1
ATOM 893 C CA . VAL A 1 112 ? -10.060 2.276 14.624 1.00 97.06 112 VAL A CA 1
ATOM 894 C C . VAL A 1 112 ? -11.272 2.772 15.396 1.00 97.06 112 VAL A C 1
ATOM 896 O O . VAL A 1 112 ? -12.329 3.016 14.819 1.00 97.06 112 VAL A O 1
ATOM 899 N N . ARG A 1 113 ? -11.159 2.869 16.721 1.00 97.00 113 ARG A N 1
ATOM 900 C CA . ARG A 1 113 ? -12.277 3.306 17.563 1.00 97.00 113 ARG A CA 1
ATOM 901 C C . ARG A 1 113 ? -12.540 4.796 17.347 1.00 97.00 113 ARG A C 1
ATOM 903 O O . ARG A 1 113 ? -11.593 5.586 17.389 1.00 97.00 113 ARG A O 1
ATOM 910 N N . ARG A 1 114 ? -13.802 5.190 17.174 1.00 95.56 114 ARG A N 1
ATOM 911 C CA . ARG A 1 114 ? -14.185 6.606 17.067 1.00 95.56 114 ARG A CA 1
ATOM 912 C C . ARG A 1 114 ? -13.862 7.363 18.358 1.00 95.56 114 ARG A C 1
ATOM 914 O O . ARG A 1 114 ? -13.933 6.807 19.455 1.00 95.56 114 ARG A O 1
ATOM 921 N N . GLY A 1 115 ? -13.454 8.619 18.227 1.00 94.62 115 GLY A N 1
ATOM 922 C CA . GLY A 1 115 ? -12.954 9.472 19.304 1.00 94.62 115 GLY A CA 1
ATOM 923 C C . GLY A 1 115 ? -11.554 9.112 19.816 1.00 94.62 115 GLY A C 1
ATOM 924 O O . GLY A 1 115 ? -11.066 9.752 20.749 1.00 94.62 115 GLY A O 1
ATOM 925 N N . SER A 1 116 ? -10.890 8.092 19.259 1.00 95.44 116 SER A N 1
ATOM 926 C CA . SER A 1 116 ? -9.539 7.706 19.683 1.00 95.44 116 SER A CA 1
ATOM 927 C C . SER A 1 116 ? -8.462 8.577 19.035 1.00 95.44 116 SER A C 1
ATOM 929 O O . SER A 1 116 ? -8.639 9.120 17.948 1.00 95.44 116 SER A O 1
ATOM 931 N N . ARG A 1 117 ? -7.281 8.659 19.659 1.00 92.19 117 ARG A N 1
ATOM 932 C CA . ARG A 1 117 ? -6.118 9.352 19.068 1.00 92.19 117 ARG A CA 1
ATOM 933 C C . ARG A 1 117 ? -5.726 8.781 17.702 1.00 92.19 117 ARG A C 1
ATOM 935 O O . ARG A 1 117 ? -5.354 9.538 16.812 1.00 92.19 117 ARG A O 1
ATOM 942 N N . ALA A 1 118 ? -5.829 7.463 17.542 1.00 94.94 118 ALA A N 1
ATOM 943 C CA . ALA A 1 118 ? -5.551 6.795 16.279 1.00 94.94 118 ALA A CA 1
ATOM 944 C C . ALA A 1 118 ? -6.554 7.205 15.188 1.00 94.94 118 ALA A C 1
ATOM 946 O O . ALA A 1 118 ? -6.155 7.389 14.041 1.00 94.94 118 ALA A O 1
ATOM 947 N N . GLU A 1 119 ? -7.831 7.413 15.535 1.00 95.19 119 GLU A N 1
ATOM 948 C CA . GLU A 1 119 ? -8.818 7.936 14.584 1.00 95.19 119 GLU A CA 1
ATOM 949 C C . GLU A 1 119 ? -8.402 9.324 14.099 1.00 95.19 119 GLU A C 1
ATOM 951 O O . GLU A 1 119 ? -8.370 9.543 12.894 1.00 95.19 119 GLU A O 1
ATOM 956 N N . PHE A 1 120 ? -8.009 10.239 14.990 1.00 91.88 120 PHE A N 1
ATOM 957 C CA . PHE A 1 120 ? -7.564 11.576 14.578 1.00 91.88 120 PHE A CA 1
ATOM 958 C C . PHE A 1 120 ? -6.393 11.538 13.586 1.00 91.88 120 PHE A C 1
ATOM 960 O O . PHE A 1 120 ? -6.357 12.348 12.659 1.00 91.88 120 PHE A O 1
ATOM 967 N N . ALA A 1 121 ? -5.464 10.589 13.742 1.00 91.94 121 ALA A N 1
ATOM 968 C CA . ALA A 1 121 ? -4.353 10.403 12.808 1.00 91.94 121 ALA A CA 1
ATOM 969 C C . ALA A 1 121 ? -4.806 9.854 11.438 1.00 91.94 121 ALA A C 1
ATOM 971 O O . ALA A 1 121 ? -4.241 10.211 10.403 1.00 91.94 121 ALA A O 1
ATOM 972 N N . LEU A 1 122 ? -5.831 8.998 11.411 1.00 93.19 122 LEU A N 1
ATOM 973 C CA . LEU A 1 122 ? -6.241 8.251 10.217 1.00 93.19 122 LEU A CA 1
ATOM 974 C C . LEU A 1 122 ? -7.427 8.868 9.458 1.00 93.19 122 LEU A C 1
ATOM 976 O O . LEU A 1 122 ? -7.483 8.770 8.238 1.00 93.19 122 LEU A O 1
ATOM 980 N N . HIS A 1 123 ? -8.362 9.532 10.137 1.00 85.50 123 HIS A N 1
ATOM 981 C CA . HIS A 1 123 ? -9.639 9.988 9.571 1.00 85.50 123 HIS A CA 1
ATOM 982 C C . HIS A 1 123 ? -9.474 10.994 8.424 1.00 85.50 123 HIS A C 1
ATOM 984 O O . HIS A 1 123 ? -10.293 11.042 7.511 1.00 85.50 123 HIS A O 1
ATOM 990 N N . LYS A 1 124 ? -8.439 11.836 8.467 1.00 82.50 124 LYS A N 1
ATOM 991 C CA . LYS A 1 124 ? -8.167 12.849 7.429 1.00 82.50 124 LYS A CA 1
ATOM 992 C C . LYS A 1 124 ? -6.895 12.557 6.646 1.00 82.50 124 LYS A C 1
ATOM 994 O O . LYS A 1 124 ? -6.300 13.461 6.068 1.00 82.50 124 LYS A O 1
ATOM 999 N N . THR A 1 125 ? -6.460 11.305 6.665 1.00 88.38 125 THR A N 1
ATOM 1000 C CA . THR A 1 125 ? -5.265 10.909 5.941 1.00 88.38 125 THR A CA 1
ATOM 1001 C C . THR A 1 125 ? -5.526 10.876 4.439 1.00 88.38 125 THR A C 1
ATOM 1003 O O . THR A 1 125 ? -6.531 10.348 3.965 1.00 88.38 125 THR A O 1
ATOM 1006 N N . GLU A 1 126 ? -4.569 11.414 3.691 1.00 90.00 126 GLU A N 1
ATOM 1007 C CA . GLU A 1 126 ? -4.535 11.322 2.240 1.00 90.00 126 GLU A CA 1
ATOM 1008 C C . GLU A 1 126 ? -4.269 9.886 1.775 1.00 90.00 126 GLU A C 1
ATOM 1010 O O . GLU A 1 126 ? -3.541 9.107 2.402 1.00 90.00 126 GLU A O 1
ATOM 1015 N N . ARG A 1 127 ? -4.827 9.544 0.614 1.00 93.00 127 ARG A N 1
ATOM 1016 C CA . ARG A 1 127 ? -4.513 8.293 -0.075 1.00 93.00 127 ARG A CA 1
ATOM 1017 C C . ARG A 1 127 ? -2.997 8.172 -0.281 1.00 93.00 127 ARG A C 1
ATOM 1019 O O . ARG A 1 127 ? -2.319 9.156 -0.542 1.00 93.00 127 ARG A O 1
ATOM 1026 N N . TYR A 1 128 ? -2.486 6.949 -0.191 1.00 93.00 128 TYR A N 1
ATOM 1027 C CA . TYR A 1 128 ? -1.074 6.557 -0.280 1.00 93.00 128 TYR A CA 1
ATOM 1028 C C . TYR A 1 128 ? -0.200 6.911 0.920 1.00 93.00 128 TYR A C 1
ATOM 1030 O O . TYR A 1 128 ? 0.933 6.421 0.997 1.00 93.00 128 TYR A O 1
ATOM 1038 N N . ARG A 1 129 ? -0.702 7.6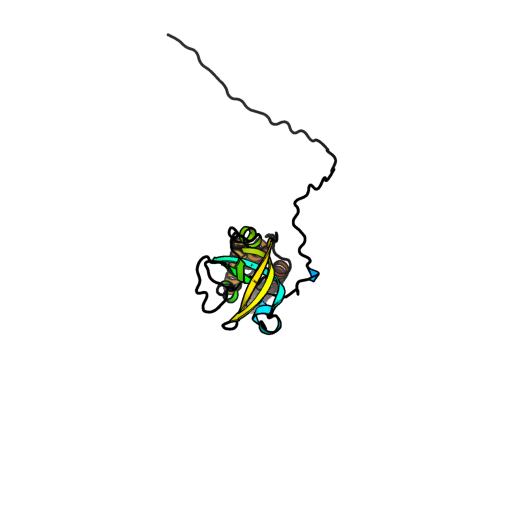87 1.890 1.00 94.12 129 ARG A N 1
ATOM 1039 C CA . ARG A 1 129 ? 0.068 7.975 3.098 1.00 94.12 129 ARG A CA 1
ATOM 1040 C C . ARG A 1 129 ? 0.386 6.680 3.837 1.00 94.12 129 ARG A C 1
ATOM 1042 O O . ARG A 1 129 ? -0.457 5.791 3.969 1.00 94.12 129 ARG A O 1
ATOM 1049 N N . ARG A 1 130 ? 1.625 6.581 4.303 1.00 95.06 130 ARG A N 1
ATOM 1050 C CA . ARG A 1 130 ? 2.161 5.383 4.936 1.00 95.06 130 ARG A CA 1
ATOM 1051 C C . ARG A 1 130 ? 2.113 5.519 6.453 1.00 95.06 130 ARG A C 1
ATOM 1053 O O . ARG A 1 130 ? 2.423 6.584 6.984 1.00 95.06 130 ARG A O 1
ATOM 1060 N N . PHE A 1 131 ? 1.735 4.445 7.133 1.00 96.12 131 PHE A N 1
ATOM 1061 C CA . PHE A 1 131 ? 1.627 4.393 8.588 1.00 96.12 131 PHE A CA 1
ATOM 1062 C C . PHE A 1 131 ? 2.225 3.101 9.129 1.00 96.12 131 PHE A C 1
ATOM 1064 O O . PHE A 1 131 ? 1.981 2.029 8.576 1.00 96.12 131 PHE A O 1
ATOM 1071 N N . GLU A 1 132 ? 2.948 3.193 10.244 1.00 96.56 132 GLU A N 1
ATOM 1072 C CA . GLU A 1 132 ? 3.102 2.053 11.142 1.00 96.56 132 GLU A CA 1
ATOM 1073 C C . GLU A 1 132 ? 1.843 1.957 12.011 1.00 96.56 132 GLU A C 1
ATOM 1075 O O . GLU A 1 132 ? 1.445 2.916 12.674 1.00 96.56 132 GLU A O 1
ATOM 1080 N N . ILE A 1 133 ? 1.198 0.798 11.973 1.00 97.12 133 ILE A N 1
ATOM 1081 C CA . ILE A 1 133 ? -0.014 0.484 12.717 1.00 97.12 133 ILE A CA 1
ATOM 1082 C C . ILE A 1 133 ? 0.364 -0.396 13.894 1.00 97.12 133 ILE A C 1
ATOM 1084 O O . ILE A 1 133 ? 1.027 -1.419 13.720 1.00 97.12 133 ILE A O 1
ATOM 1088 N N . HIS A 1 134 ? -0.103 -0.025 15.082 1.00 97.25 134 HIS A N 1
ATOM 1089 C CA . HIS A 1 134 ? -0.078 -0.873 16.268 1.00 97.25 134 HIS A CA 1
ATOM 1090 C C . HIS A 1 134 ? -1.506 -1.303 16.556 1.00 97.25 134 HIS A C 1
ATOM 1092 O O . HIS A 1 134 ? -2.401 -0.465 16.698 1.00 97.25 134 HIS A O 1
ATOM 1098 N N . GLY A 1 135 ? -1.741 -2.606 16.617 1.00 96.50 135 GLY A N 1
ATOM 1099 C CA . GLY A 1 135 ? -3.091 -3.118 16.762 1.00 96.50 135 GLY A CA 1
ATOM 1100 C C . GLY A 1 135 ? -3.160 -4.506 17.361 1.00 96.50 135 GLY A C 1
ATOM 1101 O O . GLY A 1 135 ? -2.148 -5.136 17.658 1.00 96.50 135 GLY A O 1
ATOM 1102 N N . VAL A 1 136 ? -4.383 -4.992 17.527 1.00 96.62 136 VAL A N 1
ATOM 1103 C CA . VAL A 1 136 ? -4.677 -6.327 18.042 1.00 96.62 136 VAL A CA 1
ATOM 1104 C C . VAL A 1 136 ? -5.537 -7.064 17.037 1.00 96.62 136 VAL A C 1
ATOM 1106 O O . VAL A 1 136 ? -6.587 -6.567 16.629 1.00 96.62 136 VAL A O 1
ATOM 1109 N N . THR A 1 137 ? -5.141 -8.282 16.677 1.00 95.50 137 THR A N 1
ATOM 1110 C CA . THR A 1 137 ? -6.011 -9.156 15.878 1.00 95.50 137 THR A CA 1
ATOM 1111 C C . THR A 1 137 ? -7.123 -9.665 16.789 1.00 95.50 137 THR A C 1
ATOM 1113 O O . THR A 1 137 ? -6.888 -10.537 17.624 1.00 95.50 137 THR A O 1
ATOM 1116 N N . ARG A 1 138 ? -8.319 -9.078 16.707 1.00 95.25 138 ARG A N 1
ATOM 1117 C CA . ARG A 1 138 ? -9.417 -9.394 17.636 1.00 95.25 138 ARG A CA 1
ATOM 1118 C C . ARG A 1 138 ? -10.222 -10.593 17.184 1.00 95.25 138 ARG A C 1
ATOM 1120 O O . ARG A 1 138 ? -10.622 -11.397 18.018 1.00 95.25 138 ARG A O 1
ATOM 1127 N N . GLU A 1 139 ? -10.457 -10.690 15.884 1.00 93.06 139 GLU A N 1
ATOM 1128 C CA . GLU A 1 139 ? -11.301 -11.717 15.290 1.00 93.06 139 GLU A CA 1
ATOM 1129 C C . GLU A 1 139 ? -10.677 -12.220 13.986 1.00 93.06 139 GLU A C 1
ATOM 1131 O O . GLU A 1 139 ? -9.856 -11.550 13.355 1.00 93.06 139 GLU A O 1
ATOM 1136 N N . PHE A 1 140 ? -11.088 -13.415 13.579 1.00 89.31 140 PHE A N 1
ATOM 1137 C CA . PHE A 1 140 ? -10.827 -13.966 12.259 1.00 89.31 140 PHE A CA 1
ATOM 1138 C C . PHE A 1 140 ? -12.170 -14.326 11.642 1.00 89.31 140 PHE A C 1
ATOM 1140 O O . PHE A 1 140 ? -12.888 -15.180 12.164 1.00 89.31 140 PHE A O 1
ATOM 1147 N N . PHE A 1 141 ? -12.521 -13.659 10.548 1.00 86.56 141 PHE A N 1
ATOM 1148 C CA . PHE A 1 141 ? -13.822 -13.828 9.918 1.00 86.56 141 PHE A CA 1
ATOM 1149 C C . PHE A 1 141 ? -13.685 -13.742 8.400 1.00 86.56 141 PHE A C 1
ATOM 1151 O O . PHE A 1 141 ? -13.007 -12.860 7.874 1.00 86.56 141 PHE A O 1
ATOM 1158 N N . LEU A 1 142 ? -14.327 -14.684 7.699 1.00 86.50 142 LEU A N 1
ATOM 1159 C CA . LEU A 1 142 ? -14.256 -14.848 6.239 1.00 86.50 142 LEU A CA 1
ATOM 1160 C C . LEU A 1 142 ? -12.826 -14.950 5.684 1.00 86.50 142 LEU A C 1
ATOM 1162 O O . LEU A 1 142 ? -12.528 -14.406 4.625 1.00 86.50 142 LEU A O 1
ATOM 1166 N N . GLY A 1 143 ? -11.933 -15.651 6.384 1.00 87.06 143 GLY A N 1
ATOM 1167 C CA . GLY A 1 143 ? -10.568 -15.840 5.889 1.00 87.06 143 GLY A CA 1
ATOM 1168 C C . GLY A 1 143 ? -9.644 -14.638 6.105 1.00 87.06 143 GLY A C 1
ATOM 1169 O O . GLY A 1 143 ? -8.484 -14.712 5.717 1.00 87.06 143 GLY A O 1
ATOM 1170 N N . GLU A 1 144 ? -10.104 -13.571 6.763 1.00 90.19 144 GLU A N 1
ATOM 1171 C CA . GLU A 1 144 ? -9.323 -12.351 6.977 1.00 90.19 144 GLU A CA 1
ATOM 1172 C C . GLU A 1 144 ? -9.202 -12.015 8.476 1.00 90.19 144 GLU A C 1
ATOM 1174 O O . GLU A 1 144 ? -10.154 -12.228 9.239 1.00 90.19 144 GLU A O 1
ATOM 1179 N N . PRO A 1 145 ? -8.050 -11.482 8.927 1.00 93.62 145 PRO A N 1
ATOM 1180 C CA . PRO A 1 145 ? -7.917 -10.924 10.266 1.00 93.62 145 PRO A CA 1
ATOM 1181 C C . PRO A 1 145 ? -8.710 -9.621 10.370 1.00 93.62 145 PRO A C 1
ATOM 1183 O O . PRO A 1 145 ? -8.623 -8.764 9.494 1.00 93.62 145 PRO A O 1
ATOM 1186 N N . TRP A 1 146 ? -9.454 -9.462 11.460 1.00 94.62 146 TRP A N 1
ATOM 1187 C CA . TRP A 1 146 ? -10.095 -8.204 11.824 1.00 94.62 146 TRP A CA 1
ATOM 1188 C C . TRP A 1 146 ? -9.284 -7.570 12.945 1.00 94.62 146 TRP A C 1
ATOM 1190 O O . TRP A 1 146 ? -9.176 -8.111 14.054 1.00 94.62 146 TRP A O 1
ATOM 1200 N N . ILE A 1 147 ? -8.659 -6.445 12.619 1.00 96.50 147 ILE A N 1
ATOM 1201 C CA . ILE A 1 147 ? -7.622 -5.840 13.444 1.00 96.50 147 ILE A CA 1
ATOM 1202 C C . ILE A 1 147 ? -8.157 -4.547 14.039 1.00 96.50 147 ILE A C 1
ATOM 1204 O O . ILE A 1 147 ? -8.552 -3.631 13.324 1.00 96.50 147 ILE A O 1
ATOM 1208 N N . GLU A 1 148 ? -8.127 -4.475 15.362 1.00 97.44 148 GLU A N 1
ATOM 1209 C CA . GLU A 1 148 ? -8.335 -3.241 16.104 1.00 97.44 148 GLU A CA 1
ATOM 1210 C C . GLU A 1 148 ? -7.041 -2.430 16.098 1.00 97.44 148 GLU A C 1
ATOM 1212 O O . GLU A 1 148 ? -6.010 -2.915 16.558 1.00 97.44 148 GLU A O 1
ATOM 1217 N N . ILE A 1 149 ? -7.092 -1.203 15.596 1.00 97.50 149 ILE A N 1
ATOM 1218 C CA . ILE A 1 149 ? -5.991 -0.247 15.630 1.00 97.50 149 ILE A CA 1
ATOM 1219 C C . ILE A 1 149 ? -6.003 0.447 16.996 1.00 97.50 149 ILE A C 1
ATOM 1221 O O . ILE A 1 149 ? -6.952 1.158 17.331 1.00 97.50 149 ILE A O 1
ATOM 1225 N N . GLU A 1 150 ? -4.931 0.260 17.765 1.00 96.38 150 GLU A N 1
ATOM 1226 C CA . GLU A 1 150 ? -4.698 0.937 19.046 1.00 96.38 150 GLU A CA 1
ATOM 1227 C C . GLU A 1 150 ? -3.929 2.256 18.835 1.00 96.38 150 GLU A C 1
ATOM 1229 O O . GLU A 1 150 ? -4.207 3.252 19.506 1.00 96.38 150 GLU A O 1
ATOM 1234 N N . ASN A 1 151 ? -2.987 2.288 17.882 1.00 95.81 151 ASN A N 1
ATOM 1235 C CA . ASN A 1 151 ? -2.185 3.467 17.544 1.00 95.81 151 ASN A CA 1
ATOM 1236 C C . ASN A 1 151 ? -1.772 3.469 16.059 1.00 95.81 151 ASN A C 1
ATOM 1238 O O . ASN A 1 151 ? -1.675 2.414 15.430 1.00 95.81 151 ASN A O 1
ATOM 1242 N N . ALA A 1 152 ? -1.505 4.654 15.507 1.00 96.06 152 ALA A N 1
ATOM 1243 C CA . ALA A 1 152 ? -1.034 4.829 14.136 1.00 96.06 152 ALA A CA 1
ATOM 1244 C C . ALA A 1 152 ? 0.015 5.945 14.069 1.00 96.06 152 ALA A C 1
ATOM 1246 O O . ALA A 1 152 ? -0.238 7.071 14.498 1.00 96.06 152 ALA A O 1
ATOM 1247 N N . VAL A 1 153 ? 1.186 5.634 13.513 1.00 95.19 153 VAL A N 1
ATOM 1248 C CA . VAL A 1 153 ? 2.318 6.559 13.392 1.00 95.19 153 VAL A CA 1
ATOM 1249 C C . VAL A 1 153 ? 2.598 6.814 11.918 1.00 95.19 153 VAL A C 1
ATOM 1251 O O . VAL A 1 153 ? 2.906 5.885 11.173 1.00 95.19 153 VAL A O 1
ATOM 1254 N N . ALA A 1 154 ? 2.474 8.068 11.482 1.00 94.62 154 ALA A N 1
ATOM 1255 C CA . ALA A 1 154 ? 2.732 8.441 10.096 1.00 94.62 154 ALA A CA 1
ATOM 1256 C C . ALA A 1 154 ? 4.216 8.261 9.748 1.00 94.62 154 ALA A C 1
ATOM 1258 O O . ALA A 1 154 ? 5.095 8.645 10.518 1.00 94.62 154 ALA A O 1
ATOM 1259 N N . LEU A 1 155 ? 4.484 7.725 8.560 1.00 94.56 155 LEU A N 1
ATOM 1260 C CA . LEU A 1 155 ? 5.825 7.582 8.005 1.00 94.56 155 LEU A CA 1
ATOM 1261 C C . LEU A 1 155 ? 6.017 8.574 6.856 1.00 94.56 155 LEU A C 1
ATOM 1263 O O . LEU A 1 155 ? 5.087 8.870 6.105 1.00 94.56 155 LEU A O 1
ATOM 1267 N N . GLU A 1 156 ? 7.232 9.104 6.724 1.00 91.38 156 GLU A N 1
ATOM 1268 C CA . GLU A 1 156 ? 7.539 10.138 5.728 1.00 91.38 156 GLU A CA 1
ATOM 1269 C C . GLU A 1 156 ? 7.591 9.594 4.300 1.00 91.38 156 GLU A C 1
ATOM 1271 O O . GLU A 1 156 ? 7.104 10.241 3.375 1.00 91.38 156 GLU A O 1
ATOM 1276 N N . SER A 1 157 ? 8.161 8.399 4.128 1.00 92.88 157 SER A N 1
ATOM 1277 C CA . SER A 1 157 ? 8.302 7.752 2.823 1.00 92.88 157 SER A CA 1
ATOM 1278 C C . SER A 1 157 ? 7.026 7.026 2.414 1.00 92.88 157 SER A C 1
ATOM 1280 O O . SER A 1 157 ? 6.403 6.353 3.233 1.00 92.88 157 SER A O 1
ATOM 1282 N N . ALA A 1 158 ? 6.659 7.115 1.139 1.00 92.56 158 ALA A N 1
ATOM 1283 C CA . ALA A 1 158 ? 5.478 6.463 0.584 1.00 92.56 158 ALA A CA 1
ATOM 1284 C C . ALA A 1 158 ? 5.661 6.176 -0.912 1.00 92.56 158 ALA A C 1
ATOM 1286 O O . ALA A 1 158 ? 6.409 6.861 -1.604 1.00 92.56 158 ALA A O 1
ATOM 1287 N N . VAL A 1 159 ? 4.962 5.156 -1.405 1.00 93.44 159 VAL A N 1
ATOM 1288 C CA . VAL A 1 159 ? 4.722 4.968 -2.839 1.00 93.44 159 VAL A CA 1
ATOM 1289 C C . VAL A 1 159 ? 3.466 5.754 -3.199 1.00 93.44 159 VAL A C 1
ATOM 1291 O O . VAL A 1 159 ? 2.361 5.333 -2.853 1.00 93.44 159 VAL A O 1
ATOM 1294 N N . ASP A 1 160 ? 3.642 6.906 -3.836 1.00 92.56 160 ASP A N 1
ATOM 1295 C CA . ASP A 1 160 ? 2.556 7.807 -4.216 1.00 92.56 160 ASP A CA 1
ATOM 1296 C C . ASP A 1 160 ? 1.957 7.478 -5.595 1.00 92.56 160 ASP A C 1
ATOM 1298 O O . ASP A 1 160 ? 2.405 6.580 -6.316 1.00 92.56 160 ASP A O 1
ATOM 1302 N N . GLU A 1 161 ? 0.918 8.223 -5.974 1.00 92.62 161 GLU A N 1
ATOM 1303 C CA . GLU A 1 161 ? 0.258 8.059 -7.269 1.00 92.62 161 GLU A CA 1
ATOM 1304 C C . GLU A 1 161 ? 1.211 8.279 -8.447 1.00 92.62 161 GLU A C 1
ATOM 1306 O O . GLU A 1 161 ? 1.188 7.509 -9.407 1.00 92.62 161 GLU A O 1
ATOM 1311 N N . GLY A 1 162 ? 2.078 9.294 -8.368 1.00 94.62 162 GLY A N 1
ATOM 1312 C CA . GLY A 1 162 ? 3.046 9.603 -9.419 1.00 94.62 162 GLY A CA 1
ATOM 1313 C C . GLY A 1 162 ? 3.999 8.438 -9.676 1.00 94.62 162 GLY A C 1
ATOM 1314 O O . GLY A 1 162 ? 4.203 8.038 -10.824 1.00 94.62 162 GLY A O 1
ATOM 1315 N N . THR A 1 163 ? 4.507 7.828 -8.606 1.00 95.06 163 THR A N 1
ATOM 1316 C CA . THR A 1 163 ? 5.338 6.623 -8.664 1.00 95.06 163 THR A CA 1
ATOM 1317 C C . THR A 1 163 ? 4.586 5.485 -9.351 1.00 95.06 163 THR A C 1
ATOM 1319 O O . THR A 1 163 ? 5.104 4.884 -10.292 1.00 95.06 163 THR A O 1
ATOM 1322 N N . ILE A 1 164 ? 3.344 5.213 -8.937 1.00 93.56 164 ILE A N 1
ATOM 1323 C CA . ILE A 1 164 ? 2.520 4.136 -9.510 1.00 93.56 164 ILE A CA 1
ATOM 1324 C C . ILE A 1 164 ? 2.285 4.359 -11.009 1.00 93.56 164 ILE A C 1
ATOM 1326 O O . ILE A 1 164 ? 2.421 3.423 -11.801 1.00 93.56 164 ILE A O 1
ATOM 1330 N N . LEU A 1 165 ? 1.969 5.592 -11.414 1.00 94.75 165 LEU A N 1
ATOM 1331 C CA . LEU A 1 165 ? 1.739 5.952 -12.813 1.00 94.75 165 LEU A CA 1
ATOM 1332 C C . LEU A 1 165 ? 3.000 5.768 -13.661 1.00 94.75 165 LEU A C 1
ATOM 1334 O O . LEU A 1 165 ? 2.931 5.169 -14.738 1.00 94.75 165 LEU A O 1
ATOM 1338 N N . HIS A 1 166 ? 4.152 6.237 -13.181 1.00 97.12 166 HIS A N 1
ATOM 1339 C CA . HIS A 1 166 ? 5.420 6.090 -13.889 1.00 97.12 166 HIS A CA 1
ATOM 1340 C C . HIS A 1 166 ? 5.840 4.623 -14.016 1.00 97.12 166 HIS A C 1
ATOM 1342 O O . HIS A 1 166 ? 6.176 4.184 -15.117 1.00 97.12 166 HIS A O 1
ATOM 1348 N N . VAL A 1 167 ? 5.732 3.827 -12.949 1.00 96.19 167 VAL A N 1
ATOM 1349 C CA . VAL A 1 167 ? 6.052 2.390 -13.002 1.00 96.19 167 VAL A CA 1
ATOM 1350 C C . VAL A 1 167 ? 5.085 1.639 -13.924 1.00 96.19 167 VAL A C 1
ATOM 1352 O O . VAL A 1 167 ? 5.513 0.875 -14.792 1.00 96.19 167 VAL A O 1
ATOM 1355 N N . GLY A 1 168 ? 3.778 1.902 -13.825 1.00 94.62 168 GLY A N 1
ATOM 1356 C CA . GLY A 1 168 ? 2.783 1.307 -14.721 1.00 94.62 168 GLY A CA 1
ATOM 1357 C C . GLY A 1 168 ? 3.028 1.662 -16.193 1.00 94.62 168 GLY A C 1
ATOM 1358 O O . GLY A 1 168 ? 2.901 0.812 -17.087 1.00 94.62 168 GLY A O 1
ATOM 1359 N N . ARG A 1 169 ? 3.448 2.906 -16.462 1.00 96.69 169 ARG A N 1
ATOM 1360 C CA . ARG A 1 169 ? 3.836 3.351 -17.804 1.00 96.69 169 ARG A CA 1
ATOM 1361 C C . ARG A 1 169 ? 5.109 2.662 -18.283 1.00 96.69 169 ARG A C 1
ATOM 1363 O O . ARG A 1 169 ? 5.135 2.236 -19.437 1.00 96.69 169 ARG A O 1
ATOM 1370 N N . ALA A 1 170 ? 6.116 2.510 -17.425 1.00 97.38 170 ALA A N 1
ATOM 1371 C CA . ALA A 1 170 ? 7.346 1.793 -17.743 1.00 97.38 170 ALA A CA 1
ATOM 1372 C C . ALA A 1 170 ? 7.053 0.356 -18.191 1.00 97.38 170 ALA A C 1
ATOM 1374 O O . ALA A 1 170 ? 7.484 -0.056 -19.263 1.00 97.38 170 ALA A O 1
ATOM 1375 N N . PHE A 1 171 ? 6.234 -0.383 -17.439 1.00 95.50 171 PHE A N 1
ATOM 1376 C CA . PHE A 1 171 ? 5.875 -1.761 -17.793 1.00 95.50 171 PHE A CA 1
ATOM 1377 C C . PHE A 1 171 ? 5.072 -1.866 -19.090 1.00 95.50 171 PHE A C 1
ATOM 1379 O O . PHE A 1 171 ? 5.223 -2.835 -19.836 1.00 95.50 171 PHE A O 1
ATOM 1386 N N . SER A 1 172 ? 4.246 -0.865 -19.392 1.00 96.00 172 SER A N 1
ATOM 1387 C CA . SER A 1 172 ? 3.569 -0.784 -20.689 1.00 96.00 172 SER A CA 1
ATOM 1388 C C . SER A 1 172 ? 4.581 -0.577 -21.825 1.00 96.00 172 SER A C 1
ATOM 1390 O O . SER A 1 172 ? 4.544 -1.295 -22.816 1.00 96.00 172 SER A O 1
ATOM 1392 N N . LEU A 1 173 ? 5.548 0.330 -21.648 1.00 97.69 173 LEU A N 1
ATOM 1393 C CA . LEU A 1 173 ? 6.605 0.594 -22.631 1.00 97.69 173 LEU A CA 1
ATOM 1394 C C . LEU A 1 173 ? 7.527 -0.613 -22.851 1.00 97.69 173 LEU A C 1
ATOM 1396 O O . LEU A 1 173 ? 7.899 -0.880 -23.992 1.00 97.69 173 LEU A O 1
ATOM 1400 N N . LEU A 1 174 ? 7.857 -1.369 -21.798 1.00 97.06 174 LEU A N 1
ATOM 1401 C CA . LEU A 1 174 ? 8.623 -2.615 -21.923 1.00 97.06 174 LEU A CA 1
ATOM 1402 C C . LEU A 1 174 ? 7.878 -3.657 -22.750 1.00 97.06 174 LEU A C 1
ATOM 1404 O O . LEU A 1 174 ? 8.484 -4.303 -23.603 1.00 97.06 174 LEU A O 1
ATOM 1408 N N . ARG A 1 175 ? 6.562 -3.790 -22.544 1.00 96.00 175 ARG A N 1
ATOM 1409 C CA . ARG A 1 175 ? 5.718 -4.688 -23.344 1.00 96.00 175 ARG A CA 1
ATOM 1410 C C . ARG A 1 175 ? 5.717 -4.304 -24.823 1.00 96.00 175 ARG A C 1
ATOM 1412 O O . ARG A 1 175 ? 5.720 -5.185 -25.674 1.00 96.00 175 ARG A O 1
ATOM 1419 N N . ASP A 1 176 ? 5.789 -3.007 -25.107 1.00 96.69 176 ASP A N 1
ATOM 1420 C CA . ASP A 1 176 ? 5.894 -2.460 -26.462 1.00 96.69 176 ASP A CA 1
ATOM 1421 C C . ASP A 1 176 ? 7.336 -2.500 -27.022 1.00 96.69 176 ASP A C 1
ATOM 1423 O O . ASP A 1 176 ? 7.598 -1.990 -28.111 1.00 96.69 176 ASP A O 1
ATOM 1427 N N . GLY A 1 177 ? 8.304 -3.056 -26.281 1.00 95.62 177 GLY A N 1
ATOM 1428 C CA . GLY A 1 177 ? 9.717 -3.129 -26.673 1.00 95.62 177 GLY A CA 1
ATOM 1429 C C . GLY A 1 177 ? 10.469 -1.792 -26.623 1.00 95.62 177 GLY A C 1
ATOM 1430 O O . GLY A 1 177 ? 11.595 -1.695 -27.108 1.00 95.62 177 GLY A O 1
ATOM 1431 N N . ARG A 1 178 ? 9.876 -0.746 -26.039 1.00 97.44 178 ARG A N 1
ATOM 1432 C CA . ARG A 1 178 ? 10.437 0.612 -25.946 1.00 97.44 178 ARG A CA 1
ATOM 1433 C C . ARG A 1 178 ? 11.273 0.768 -24.674 1.00 97.44 178 ARG A C 1
ATOM 1435 O O . ARG A 1 178 ? 10.915 1.536 -23.784 1.00 97.44 178 ARG A O 1
ATOM 1442 N N . VAL A 1 179 ? 12.380 0.028 -24.597 1.00 97.88 179 VAL A N 1
ATOM 1443 C CA . VAL A 1 179 ? 13.176 -0.138 -23.365 1.00 97.88 179 VAL A CA 1
ATOM 1444 C C . VAL A 1 179 ? 13.742 1.180 -22.827 1.00 97.88 179 VAL A C 1
ATOM 1446 O O . VAL A 1 179 ? 13.569 1.460 -21.648 1.00 97.88 179 VAL A O 1
ATOM 1449 N N . GLU A 1 180 ? 14.322 2.033 -23.674 1.00 96.69 180 GLU A N 1
ATOM 1450 C CA . GLU A 1 180 ? 14.907 3.315 -23.225 1.00 96.69 180 GLU A CA 1
ATOM 1451 C C . GLU A 1 180 ? 13.891 4.218 -22.526 1.00 96.69 180 GLU A C 1
ATOM 1453 O O . GLU A 1 180 ? 14.126 4.751 -21.447 1.00 96.69 180 GLU A O 1
ATOM 1458 N N . LEU A 1 181 ? 12.695 4.323 -23.103 1.00 98.00 181 LEU A N 1
ATOM 1459 C CA . LEU A 1 181 ? 11.638 5.137 -22.516 1.00 98.00 181 LEU A CA 1
ATOM 1460 C C . LEU A 1 181 ? 11.086 4.514 -21.238 1.00 98.00 181 LEU A C 1
ATOM 1462 O O . LEU A 1 181 ? 10.582 5.237 -20.383 1.00 98.00 181 LEU A O 1
ATOM 1466 N N . ALA A 1 182 ? 11.140 3.188 -21.106 1.00 98.25 182 ALA A N 1
ATOM 1467 C CA . ALA A 1 182 ? 10.788 2.534 -19.858 1.00 98.25 182 ALA A CA 1
ATOM 1468 C C . ALA A 1 182 ? 11.799 2.865 -18.752 1.00 98.25 182 ALA A C 1
ATOM 1470 O O . ALA A 1 182 ? 11.369 3.198 -17.650 1.00 98.25 182 ALA A O 1
ATOM 1471 N N . ILE A 1 183 ? 13.103 2.854 -19.056 1.00 98.19 183 ILE A N 1
ATOM 1472 C CA . ILE A 1 183 ? 14.163 3.267 -18.121 1.00 98.19 183 ILE A CA 1
ATOM 1473 C C . ILE A 1 183 ? 13.909 4.700 -17.644 1.00 98.19 183 ILE A C 1
ATOM 1475 O O . ILE A 1 183 ? 13.848 4.931 -16.439 1.00 98.19 183 ILE A O 1
ATOM 1479 N N . ASP A 1 184 ? 13.631 5.634 -18.560 1.00 98.19 184 ASP A N 1
ATOM 1480 C CA . ASP A 1 184 ? 13.309 7.025 -18.207 1.00 98.19 184 ASP A CA 1
ATOM 1481 C C . ASP A 1 184 ? 12.120 7.136 -17.238 1.00 98.19 184 ASP A C 1
ATOM 1483 O O . ASP A 1 184 ? 12.105 7.992 -16.352 1.00 98.19 184 ASP A O 1
ATOM 1487 N N . GLN A 1 185 ? 11.087 6.300 -17.405 1.00 98.31 185 GLN A N 1
ATOM 1488 C CA . GLN A 1 185 ? 9.943 6.289 -16.491 1.00 98.31 185 GLN A CA 1
ATOM 1489 C C . GLN A 1 185 ? 10.310 5.723 -15.114 1.00 98.31 185 GLN A C 1
ATOM 1491 O O . GLN A 1 185 ? 9.889 6.284 -14.103 1.00 98.31 185 GLN A O 1
ATOM 1496 N N . LEU A 1 186 ? 11.095 4.646 -15.058 1.00 97.81 186 LEU A N 1
ATOM 1497 C CA . LEU A 1 186 ? 11.541 4.065 -13.789 1.00 97.81 186 LEU A CA 1
ATOM 1498 C C . LEU A 1 186 ? 12.458 5.030 -13.025 1.00 97.81 186 LEU A C 1
ATOM 1500 O O . LEU A 1 186 ? 12.311 5.185 -11.816 1.00 97.81 186 LEU A O 1
ATOM 1504 N N . GLU A 1 187 ? 13.343 5.746 -13.718 1.00 97.50 187 GLU A N 1
ATOM 1505 C CA . GLU A 1 187 ? 14.205 6.763 -13.106 1.00 97.50 187 GLU A CA 1
ATOM 1506 C C . GLU A 1 187 ? 13.400 7.938 -12.529 1.00 97.50 187 GLU A C 1
ATOM 1508 O O . GLU A 1 187 ? 13.666 8.388 -11.412 1.00 97.50 187 GLU A O 1
ATOM 1513 N N . ARG A 1 188 ? 12.341 8.384 -13.221 1.00 97.56 188 ARG A N 1
ATOM 1514 C CA . ARG A 1 188 ? 11.405 9.389 -12.678 1.00 97.56 188 ARG A CA 1
ATOM 1515 C C . ARG A 1 188 ? 10.692 8.895 -11.426 1.00 97.56 188 ARG A C 1
ATOM 1517 O O . ARG A 1 188 ? 10.576 9.649 -10.466 1.00 97.56 188 ARG A O 1
ATOM 1524 N N . ALA A 1 189 ? 10.253 7.637 -11.413 1.00 96.81 189 ALA A N 1
ATOM 1525 C CA . ALA A 1 189 ? 9.664 7.030 -10.222 1.00 96.81 189 ALA A CA 1
ATOM 1526 C C . ALA A 1 189 ? 10.673 6.967 -9.055 1.00 96.81 189 ALA A C 1
ATOM 1528 O O . ALA A 1 189 ? 10.306 7.202 -7.906 1.00 96.81 189 ALA A O 1
ATOM 1529 N N . LYS A 1 190 ? 11.961 6.717 -9.334 1.00 95.88 190 LYS A N 1
ATOM 1530 C CA . LYS A 1 190 ? 13.020 6.566 -8.316 1.00 95.88 190 LYS A CA 1
ATOM 1531 C C . LYS A 1 190 ? 13.367 7.868 -7.596 1.00 95.88 190 LYS A C 1
ATOM 1533 O O . LYS A 1 190 ? 13.871 7.830 -6.468 1.00 95.88 190 LYS A O 1
ATOM 1538 N N . ALA A 1 191 ? 13.100 9.005 -8.236 1.00 95.00 191 ALA A N 1
ATOM 1539 C CA . ALA A 1 191 ? 13.318 10.330 -7.666 1.00 95.00 191 ALA A CA 1
ATOM 1540 C C . ALA A 1 191 ? 12.380 10.644 -6.484 1.00 95.00 191 ALA A C 1
ATOM 1542 O O . ALA A 1 191 ? 12.677 11.544 -5.699 1.00 95.00 191 ALA A O 1
ATOM 1543 N N . ALA A 1 192 ? 11.278 9.903 -6.325 1.00 92.94 192 ALA A N 1
ATOM 1544 C CA . ALA A 1 192 ? 10.364 10.059 -5.200 1.00 92.94 192 ALA A CA 1
ATOM 1545 C C . ALA A 1 192 ? 10.993 9.599 -3.859 1.00 92.94 192 ALA A C 1
ATOM 1547 O O . ALA A 1 192 ? 11.919 8.769 -3.839 1.00 92.94 192 ALA A O 1
ATOM 1548 N N . PRO A 1 193 ? 10.491 10.093 -2.709 1.00 92.81 193 PRO A N 1
ATOM 1549 C CA . PRO A 1 193 ? 10.890 9.634 -1.376 1.00 92.81 193 PRO A CA 1
ATOM 1550 C C . PRO A 1 193 ? 10.292 8.248 -1.059 1.00 92.81 193 PRO A C 1
ATOM 1552 O O . PRO A 1 193 ? 9.411 8.087 -0.213 1.00 92.81 193 PRO A O 1
ATOM 1555 N N . LEU A 1 194 ? 10.781 7.228 -1.765 1.00 93.81 194 LEU A N 1
ATOM 1556 C CA . LEU A 1 194 ? 10.278 5.859 -1.680 1.00 93.81 194 LEU A CA 1
ATOM 1557 C C . LEU A 1 194 ? 10.705 5.148 -0.388 1.00 93.81 194 LEU A C 1
ATOM 1559 O O . LEU A 1 194 ? 11.840 5.333 0.068 1.00 93.81 194 LEU A O 1
ATOM 1563 N N . PRO A 1 195 ? 9.854 4.255 0.153 1.00 93.81 195 PRO A N 1
ATOM 1564 C CA . PRO A 1 195 ? 10.271 3.266 1.137 1.00 93.81 195 PRO A CA 1
ATOM 1565 C C . PRO A 1 195 ? 11.455 2.438 0.626 1.00 93.81 195 PRO A C 1
ATOM 1567 O O . PRO A 1 195 ? 11.551 2.153 -0.567 1.00 93.81 195 PRO A O 1
ATOM 1570 N N . VAL A 1 196 ? 12.339 2.010 1.534 1.00 92.62 196 VAL A N 1
ATOM 1571 C CA . VAL A 1 196 ? 13.583 1.297 1.179 1.00 92.62 196 VAL A CA 1
ATOM 1572 C C . VAL A 1 196 ? 13.319 0.082 0.286 1.00 92.62 196 VAL A C 1
ATOM 1574 O O . VAL A 1 196 ? 13.955 -0.054 -0.753 1.00 92.62 196 VAL A O 1
ATOM 1577 N N . HIS A 1 197 ? 12.343 -0.761 0.632 1.00 91.00 197 HIS A N 1
ATOM 1578 C CA . HIS A 1 197 ? 12.012 -1.952 -0.158 1.00 91.00 197 HIS A CA 1
ATOM 1579 C C . HIS A 1 197 ? 11.498 -1.592 -1.568 1.00 91.00 197 HIS A C 1
ATOM 1581 O O . HIS A 1 197 ? 11.892 -2.220 -2.546 1.00 91.00 197 HIS A O 1
ATOM 1587 N N . ALA A 1 198 ? 10.676 -0.543 -1.695 1.00 93.31 198 ALA A N 1
ATOM 1588 C CA . ALA A 1 198 ? 10.151 -0.073 -2.976 1.00 93.31 198 ALA A CA 1
ATOM 1589 C C . ALA A 1 198 ? 11.262 0.503 -3.863 1.00 93.31 198 ALA A C 1
ATOM 1591 O O . ALA A 1 198 ? 11.281 0.249 -5.067 1.00 93.31 198 ALA A O 1
ATOM 1592 N N . ARG A 1 199 ? 12.219 1.227 -3.266 1.00 94.69 199 ARG A N 1
ATOM 1593 C CA . ARG A 1 199 ? 13.419 1.711 -3.962 1.00 94.69 199 ARG A CA 1
ATOM 1594 C C . ARG A 1 199 ? 14.266 0.551 -4.483 1.00 94.69 199 ARG A C 1
ATOM 1596 O O . ARG A 1 199 ? 14.614 0.557 -5.658 1.00 94.69 199 ARG A O 1
ATOM 1603 N N . MET A 1 200 ? 14.546 -0.445 -3.641 1.00 94.12 200 MET A N 1
ATOM 1604 C CA . MET A 1 200 ? 15.338 -1.621 -4.023 1.00 94.12 200 MET A CA 1
ATOM 1605 C C . MET A 1 200 ? 14.708 -2.391 -5.191 1.00 94.12 200 MET A C 1
ATOM 1607 O O . MET A 1 200 ? 15.405 -2.804 -6.115 1.00 94.12 200 MET A O 1
ATOM 1611 N N . GLU A 1 201 ? 13.387 -2.568 -5.180 1.00 93.25 201 GLU A N 1
ATOM 1612 C CA . GLU A 1 201 ? 12.675 -3.220 -6.282 1.00 93.25 201 GLU A CA 1
ATOM 1613 C C . GLU A 1 201 ? 12.781 -2.432 -7.585 1.00 93.25 201 GLU A C 1
ATOM 1615 O O . GLU A 1 201 ? 13.025 -2.995 -8.653 1.00 93.25 201 GLU A O 1
ATOM 1620 N N . LEU A 1 202 ? 12.596 -1.117 -7.494 1.00 94.69 202 LEU A N 1
ATOM 1621 C CA . LEU A 1 202 ? 12.655 -0.239 -8.646 1.00 94.69 202 LEU A CA 1
ATOM 1622 C C . LEU A 1 202 ? 14.057 -0.232 -9.265 1.00 94.69 202 LEU A C 1
ATOM 1624 O O . LEU A 1 202 ? 14.194 -0.311 -10.483 1.00 94.69 202 LEU A O 1
ATOM 1628 N N . GLU A 1 203 ? 15.093 -0.212 -8.427 1.00 96.31 203 GLU A N 1
ATOM 1629 C CA . GLU A 1 203 ? 16.487 -0.359 -8.847 1.00 96.31 203 GLU A CA 1
ATOM 1630 C C . GLU A 1 203 ? 16.732 -1.701 -9.539 1.00 96.31 203 GLU A C 1
ATOM 1632 O O . GLU A 1 203 ? 17.371 -1.731 -10.592 1.00 96.31 203 GLU A O 1
ATOM 1637 N N . ARG A 1 204 ? 16.165 -2.799 -9.020 1.00 95.88 204 ARG A N 1
ATOM 1638 C CA . ARG A 1 204 ? 16.251 -4.109 -9.679 1.00 95.88 204 ARG A CA 1
ATOM 1639 C C . ARG A 1 204 ? 15.658 -4.065 -11.088 1.00 95.88 204 ARG A C 1
ATOM 1641 O O . ARG A 1 204 ? 16.305 -4.507 -12.034 1.00 95.88 204 ARG A O 1
ATOM 1648 N N . HIS A 1 205 ? 14.473 -3.476 -11.248 1.00 95.31 205 HIS A N 1
ATOM 1649 C CA . HIS A 1 205 ? 13.844 -3.324 -12.561 1.00 95.31 205 HIS A CA 1
ATOM 1650 C C . HIS A 1 205 ? 14.643 -2.430 -13.513 1.00 95.31 205 HIS A C 1
ATOM 1652 O O . HIS A 1 205 ? 14.704 -2.717 -14.707 1.00 95.31 205 HIS A O 1
ATOM 1658 N N . ILE A 1 206 ? 15.280 -1.370 -13.013 1.00 97.44 206 ILE A N 1
ATOM 1659 C CA . ILE A 1 206 ? 16.153 -0.509 -13.823 1.00 97.44 206 ILE A CA 1
ATOM 1660 C C . ILE A 1 206 ? 17.351 -1.306 -14.352 1.00 97.44 206 ILE A C 1
ATOM 1662 O O . ILE A 1 206 ? 17.634 -1.257 -15.549 1.00 97.44 206 ILE A O 1
ATOM 1666 N N . VAL A 1 207 ? 18.012 -2.091 -13.495 1.00 9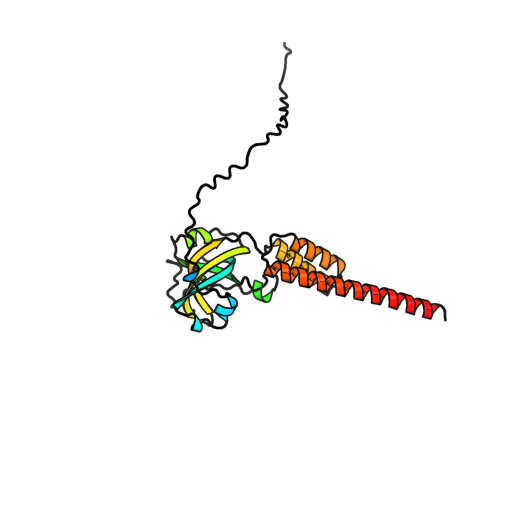8.06 207 VAL A N 1
ATOM 1667 C CA . VAL A 1 207 ? 19.131 -2.962 -13.899 1.00 98.06 207 VAL A CA 1
ATOM 1668 C C . VAL A 1 207 ? 18.685 -3.985 -14.948 1.00 98.06 207 VAL A C 1
ATOM 1670 O O . VAL A 1 207 ? 19.342 -4.131 -15.979 1.00 98.06 207 VAL A O 1
ATOM 1673 N N . GLU A 1 208 ? 17.542 -4.643 -14.735 1.00 96.88 208 GLU A N 1
ATOM 1674 C CA . GLU A 1 208 ? 16.948 -5.570 -15.710 1.00 96.88 208 GLU A CA 1
ATOM 1675 C C . GLU A 1 208 ? 16.714 -4.885 -17.071 1.00 96.88 208 GLU A C 1
ATOM 1677 O O . GLU A 1 208 ? 17.038 -5.447 -18.119 1.00 96.88 208 GLU A O 1
ATOM 1682 N N . CYS A 1 209 ? 16.206 -3.649 -17.075 1.00 97.38 209 CYS A N 1
ATOM 1683 C CA . CYS A 1 209 ? 15.970 -2.894 -18.305 1.00 97.38 209 CYS A CA 1
ATOM 1684 C C . CYS A 1 209 ? 17.269 -2.513 -19.027 1.00 97.38 209 CYS A C 1
ATOM 1686 O O . CYS A 1 209 ? 17.321 -2.596 -20.255 1.00 97.38 209 CYS A O 1
ATOM 1688 N N . HIS A 1 210 ? 18.319 -2.130 -18.295 1.00 97.81 210 HIS A N 1
ATOM 1689 C CA . HIS A 1 210 ? 19.625 -1.851 -18.896 1.00 97.81 210 HIS A CA 1
ATOM 1690 C C . HIS A 1 210 ? 20.203 -3.088 -19.587 1.00 97.81 210 HIS A C 1
ATOM 1692 O O . HIS A 1 210 ? 20.605 -2.998 -20.744 1.00 97.81 210 HIS A O 1
ATOM 1698 N N . HIS A 1 211 ? 20.151 -4.258 -18.943 1.00 97.31 211 HIS A N 1
ATOM 1699 C CA . HIS A 1 211 ? 20.585 -5.507 -19.578 1.00 97.31 211 HIS A CA 1
ATOM 1700 C C . HIS A 1 211 ? 19.789 -5.805 -20.859 1.00 97.31 211 HIS A C 1
ATOM 1702 O O . HIS A 1 211 ? 20.370 -6.132 -21.894 1.00 97.31 211 HIS A O 1
ATOM 1708 N N . LEU A 1 212 ? 18.460 -5.642 -20.823 1.00 95.94 212 LEU A N 1
ATOM 1709 C CA . LEU A 1 212 ? 17.604 -5.855 -21.995 1.00 95.94 212 LEU A CA 1
ATOM 1710 C C . LEU A 1 212 ? 17.942 -4.911 -23.154 1.00 95.94 212 LEU A C 1
ATOM 1712 O O . LEU A 1 212 ? 17.919 -5.332 -24.313 1.00 95.94 212 LEU A O 1
ATOM 1716 N N . ARG A 1 213 ? 18.246 -3.643 -22.865 1.00 96.38 213 ARG A N 1
ATOM 1717 C CA . ARG A 1 213 ? 18.679 -2.682 -23.882 1.00 96.38 213 ARG A CA 1
ATOM 1718 C C . ARG A 1 213 ? 19.981 -3.139 -24.535 1.00 96.38 213 ARG A C 1
ATOM 1720 O O . ARG A 1 213 ? 20.041 -3.216 -25.761 1.00 96.38 213 ARG A O 1
ATOM 1727 N N . ASP A 1 214 ? 20.986 -3.468 -23.733 1.00 96.44 214 ASP A N 1
ATOM 1728 C CA . ASP A 1 214 ? 22.316 -3.817 -24.230 1.00 96.44 214 ASP A CA 1
ATOM 1729 C C . ASP A 1 214 ? 22.253 -5.088 -25.110 1.00 96.44 214 ASP A C 1
ATOM 1731 O O . ASP A 1 214 ? 22.871 -5.163 -26.178 1.00 96.44 214 ASP A O 1
ATOM 1735 N N . GLU A 1 215 ? 21.405 -6.060 -24.750 1.00 94.19 215 GLU A N 1
ATOM 1736 C CA . GLU A 1 215 ? 21.111 -7.218 -25.603 1.00 94.19 215 GLU A CA 1
ATOM 1737 C C . GLU A 1 215 ? 20.460 -6.838 -26.943 1.00 94.19 215 GLU A C 1
ATOM 1739 O O . GLU A 1 215 ? 20.788 -7.415 -27.989 1.00 94.19 215 GLU A O 1
ATOM 1744 N N . GLN A 1 216 ? 19.502 -5.905 -26.934 1.00 92.81 216 GLN A N 1
ATOM 1745 C CA . GLN A 1 216 ? 18.836 -5.438 -28.152 1.00 92.81 216 GLN A CA 1
ATOM 1746 C C . GLN A 1 216 ? 19.815 -4.711 -29.080 1.00 92.81 216 GLN A C 1
ATOM 1748 O O . GLN A 1 216 ? 19.781 -4.927 -30.295 1.00 92.81 216 GLN A O 1
ATOM 1753 N N . GLU A 1 217 ? 20.713 -3.896 -28.531 1.00 92.81 217 GLU A N 1
ATOM 1754 C CA . GLU A 1 217 ? 21.770 -3.216 -29.284 1.00 92.81 217 GLU A CA 1
ATOM 1755 C C . GLU A 1 217 ? 22.772 -4.201 -29.889 1.00 92.81 217 GLU A C 1
ATOM 1757 O O . GLU A 1 217 ? 23.119 -4.095 -31.074 1.00 92.81 217 GLU A O 1
ATOM 1762 N N . HIS A 1 218 ? 23.180 -5.216 -29.124 1.00 93.00 218 HIS A N 1
ATOM 1763 C CA . HIS A 1 218 ? 24.067 -6.265 -29.616 1.00 93.00 218 HIS A CA 1
ATOM 1764 C C . HIS A 1 218 ? 23.436 -7.051 -30.777 1.00 93.00 218 HIS A C 1
ATOM 1766 O O . HIS A 1 218 ? 24.078 -7.269 -31.812 1.00 93.00 218 HIS A O 1
ATOM 1772 N N . LYS A 1 219 ? 22.154 -7.425 -30.654 1.00 91.38 219 LYS A N 1
ATOM 1773 C CA . LYS A 1 219 ? 21.392 -8.112 -31.714 1.00 91.38 219 LYS A CA 1
ATOM 1774 C C . LYS A 1 219 ? 21.238 -7.236 -32.960 1.00 91.38 219 LYS A C 1
ATOM 1776 O O . LYS A 1 219 ? 21.441 -7.728 -34.070 1.00 91.38 219 LYS A O 1
ATOM 1781 N N . ARG A 1 220 ? 20.941 -5.940 -32.796 1.00 90.56 220 ARG A N 1
ATOM 1782 C CA . ARG A 1 220 ? 20.851 -4.972 -33.907 1.00 90.56 220 ARG A CA 1
ATOM 1783 C C . ARG A 1 220 ? 22.177 -4.841 -34.653 1.00 90.56 220 ARG A C 1
ATOM 1785 O O . ARG A 1 220 ? 22.196 -4.945 -35.877 1.00 90.56 220 ARG A O 1
ATOM 1792 N N . THR A 1 221 ? 23.281 -4.685 -33.927 1.00 90.62 221 THR A N 1
ATOM 1793 C CA . THR A 1 221 ? 24.623 -4.535 -34.513 1.00 90.62 221 THR A CA 1
ATOM 1794 C C . THR A 1 221 ? 25.069 -5.804 -35.241 1.00 90.62 221 THR A C 1
ATOM 1796 O O . THR A 1 221 ? 25.574 -5.742 -36.362 1.00 90.62 221 THR A O 1
ATOM 1799 N N . THR A 1 222 ? 24.843 -6.972 -34.636 1.00 89.88 222 THR A N 1
ATOM 1800 C CA . THR A 1 222 ? 25.197 -8.269 -35.233 1.00 89.88 222 THR A CA 1
ATOM 1801 C C . THR A 1 222 ? 24.343 -8.570 -36.465 1.00 89.88 222 THR A C 1
ATOM 1803 O O . THR A 1 222 ? 24.878 -8.952 -37.505 1.00 89.88 222 THR A O 1
ATOM 1806 N N . GLY A 1 223 ? 23.031 -8.324 -36.396 1.00 87.25 223 GLY A N 1
ATOM 1807 C CA . GLY A 1 223 ? 22.123 -8.480 -37.533 1.00 87.25 223 GLY A CA 1
ATOM 1808 C C . GLY A 1 223 ? 22.475 -7.561 -38.705 1.00 87.25 223 GLY A C 1
ATOM 1809 O O . GLY A 1 223 ? 22.510 -8.016 -39.850 1.00 87.25 223 GLY A O 1
ATOM 1810 N N . ALA A 1 224 ? 22.817 -6.297 -38.427 1.00 83.94 224 ALA A N 1
ATOM 1811 C CA . ALA A 1 224 ? 23.268 -5.351 -39.445 1.00 83.94 224 ALA A CA 1
ATOM 1812 C C . ALA A 1 224 ? 24.528 -5.859 -40.168 1.00 83.94 224 ALA A C 1
ATOM 1814 O O . ALA A 1 224 ? 24.533 -5.936 -41.398 1.00 83.94 224 ALA A O 1
ATOM 1815 N N . ARG A 1 225 ? 25.546 -6.313 -39.422 1.00 84.00 225 ARG A N 1
ATOM 1816 C CA . ARG A 1 225 ? 26.786 -6.872 -39.992 1.00 84.00 225 ARG A CA 1
ATOM 1817 C C . ARG A 1 225 ? 26.534 -8.098 -40.874 1.00 84.00 225 ARG A C 1
ATOM 1819 O O . ARG A 1 225 ? 27.066 -8.175 -41.977 1.00 84.00 225 ARG A O 1
ATOM 1826 N N . VAL A 1 226 ? 25.698 -9.038 -40.428 1.00 85.19 226 VAL A N 1
ATOM 1827 C CA . VAL A 1 226 ? 25.352 -10.237 -41.217 1.00 85.19 226 VAL A CA 1
ATOM 1828 C C . VAL A 1 226 ? 24.610 -9.860 -42.505 1.00 85.19 226 VAL A C 1
ATOM 1830 O O . VAL A 1 226 ? 24.901 -10.408 -43.570 1.00 85.19 226 VAL A O 1
ATOM 1833 N N . SER A 1 227 ? 23.682 -8.900 -42.433 1.00 82.44 227 SER A N 1
ATOM 1834 C CA . SER A 1 227 ? 22.948 -8.418 -43.609 1.00 82.44 227 SER A CA 1
ATOM 1835 C C . SER A 1 227 ? 23.857 -7.737 -44.638 1.00 82.44 227 SER A C 1
ATOM 1837 O O . SER A 1 227 ? 23.664 -7.908 -45.842 1.00 82.44 227 SER A O 1
ATOM 1839 N N . GLU A 1 228 ? 24.884 -7.022 -44.174 1.00 84.81 228 GLU A N 1
ATOM 1840 C CA . GLU A 1 228 ? 25.865 -6.363 -45.032 1.00 84.81 228 GLU A CA 1
ATOM 1841 C C . GLU A 1 228 ? 26.767 -7.376 -45.746 1.00 84.81 228 GLU A C 1
ATOM 1843 O O . GLU A 1 228 ? 26.969 -7.260 -46.954 1.00 84.81 228 GLU A O 1
ATOM 1848 N N . ILE A 1 229 ? 27.242 -8.408 -45.038 1.00 85.69 229 ILE A N 1
ATOM 1849 C CA . ILE A 1 229 ? 28.034 -9.498 -45.631 1.00 85.69 229 ILE A CA 1
ATOM 1850 C C . ILE A 1 229 ? 27.234 -10.206 -46.730 1.00 85.69 229 ILE A C 1
ATOM 1852 O O . ILE A 1 229 ? 27.749 -10.406 -47.826 1.00 85.69 229 ILE A O 1
ATOM 1856 N N . ARG A 1 230 ? 25.954 -10.518 -46.483 1.00 83.19 230 ARG A N 1
ATOM 1857 C CA . ARG A 1 230 ? 25.089 -11.185 -47.470 1.00 83.19 230 ARG A CA 1
ATOM 1858 C C . ARG A 1 230 ? 24.833 -10.344 -48.724 1.00 83.19 230 ARG A C 1
ATOM 1860 O O . ARG A 1 230 ? 24.591 -10.916 -49.773 1.00 83.19 230 ARG A O 1
ATOM 1867 N N . ARG A 1 231 ? 24.855 -9.010 -48.632 1.00 82.38 231 ARG A N 1
ATOM 1868 C CA . ARG A 1 231 ? 24.680 -8.120 -49.796 1.00 82.38 231 ARG A CA 1
ATOM 1869 C C . ARG A 1 231 ? 25.944 -8.030 -50.664 1.00 82.38 231 ARG A C 1
ATOM 1871 O O . ARG A 1 231 ? 25.846 -7.627 -51.817 1.00 82.38 231 ARG A O 1
ATOM 1878 N N . ARG A 1 232 ? 27.119 -8.339 -50.106 1.00 83.75 232 ARG A N 1
ATOM 1879 C CA . ARG A 1 232 ? 28.414 -8.276 -50.805 1.00 83.75 232 ARG A CA 1
ATOM 1880 C C . ARG A 1 232 ? 28.807 -9.589 -51.500 1.00 83.75 232 ARG A C 1
ATOM 1882 O O . ARG A 1 232 ? 29.782 -9.576 -52.245 1.00 83.75 232 ARG A O 1
ATOM 1889 N N . LEU A 1 233 ? 28.090 -10.682 -51.229 1.00 79.19 233 LEU A N 1
ATOM 1890 C CA . LEU A 1 233 ? 28.220 -11.988 -51.889 1.00 79.19 233 LEU A CA 1
ATOM 1891 C C . LEU A 1 233 ? 27.173 -12.119 -52.997 1.00 79.19 233 LEU A C 1
ATOM 1893 O O . LEU A 1 233 ? 27.523 -12.698 -54.045 1.00 79.19 233 LEU A O 1
#

Secondary structure (DSSP, 8-state):
------------PPP---------------------GGGSEE--HHHHHH-SGGGTT-EEEEEEEEEEEES----TTSS--TTTEEEEEEEETTS-TTSHHHHTS-EEEEEEETTSHHHHHHTTPPTT-EEEEEEEEEEEETTEEEEEEEEEEEES----HHHHHHHHHHHHHHHTT-HHHHHHHHHHHHTS---HHHHHHHHHHHHHHHHHHHHHHHHHHHHHHHHHHHHH-

Foldseek 3Di:
DDDDDDDDDDDDDDDDDDDDDDPPPPPDDDDPPPDPCVQAAEDWQVRCLVCVVVQAQGKHKFKWFFADKALDDCCDPHPQDSVFKIWTWTQTPLDDCLPPVRVVDTDTQEIETPPAPQCVVGVPDDGFWMWIFIWGQHDQDPSHTRTYTNHIGTDPATQDPLLSVLQNVLVVCVVVVNLVSSLVSLVVSLPGRHDPSVNVVSVVVNVVSVVSVVVVVVCVVVVVVVVVVVVVD

Radius of gyration: 27.3 Å; chains: 1; bounding box: 50×92×76 Å